Protein AF-A0A922WSK9-F1 (afdb_monomer_lite)

Foldseek 3Di:
DPPPDPVVVVVVLVVQQVVQVVCVVVVHDDDRPDDPVVVVVVVVVVVVVCVVPPVVVVVVVVVVVVVVVVVVCPDPVVPDDQPDDQDALDPVLLVLLLCVCVDPLQVVCQQLNSLRQLPHVQQAAFDAQPVRPGTQPHGGWAFNVRHHDGRHRLLQCDDPQDNDLVSQLCCQQCPDPRTPTHHCHPPRDHSRSSSSNSSNSNQSNQVVVVHGPDRDPPDPPDDDDDDDDDDDDDDDDDDD

Structure (mmCIF, N/CA/C/O backbone):
data_AF-A0A922WSK9-F1
#
_entry.id   AF-A0A922WSK9-F1
#
loop_
_atom_site.group_PDB
_atom_site.id
_atom_site.type_symbol
_atom_site.label_atom_id
_atom_site.label_alt_id
_atom_site.label_comp_id
_atom_site.label_asym_id
_atom_site.label_entity_id
_atom_site.label_seq_id
_atom_site.pdbx_PDB_ins_code
_atom_site.Cartn_x
_atom_site.Cartn_y
_atom_site.Cartn_z
_atom_site.occupancy
_atom_site.B_iso_or_equiv
_atom_site.auth_seq_id
_atom_site.auth_comp_id
_atom_site.auth_asym_id
_atom_site.auth_atom_id
_atom_site.pdbx_PDB_model_num
ATOM 1 N N . MET A 1 1 ? 25.316 -4.807 -17.343 1.00 39.25 1 MET A N 1
ATOM 2 C CA . MET A 1 1 ? 26.423 -3.934 -16.913 1.00 39.25 1 MET A CA 1
ATOM 3 C C . MET A 1 1 ? 27.703 -4.624 -17.325 1.00 39.25 1 MET A C 1
ATOM 5 O O . MET A 1 1 ? 27.935 -5.732 -16.866 1.00 39.25 1 MET A O 1
ATOM 9 N N . THR A 1 2 ? 28.435 -4.064 -18.284 1.00 39.97 2 THR A N 1
ATOM 10 C CA . THR A 1 2 ? 29.793 -4.521 -18.597 1.00 39.97 2 THR A CA 1
ATOM 11 C C . THR A 1 2 ? 30.684 -4.134 -17.424 1.00 39.97 2 THR A C 1
ATOM 13 O O . THR A 1 2 ? 30.655 -2.985 -16.991 1.00 39.97 2 THR A O 1
ATOM 16 N N . ASP A 1 3 ? 31.378 -5.116 -16.864 1.00 42.88 3 ASP A N 1
ATOM 17 C CA . ASP A 1 3 ? 32.317 -4.942 -15.762 1.00 42.88 3 ASP A CA 1
ATOM 18 C C . ASP A 1 3 ? 33.490 -4.096 -16.277 1.00 42.88 3 ASP A C 1
ATOM 20 O O . ASP A 1 3 ? 34.245 -4.543 -17.134 1.00 42.88 3 ASP A O 1
ATOM 24 N N . PHE A 1 4 ? 33.575 -2.831 -15.861 1.00 47.09 4 PHE A N 1
ATOM 25 C CA . PHE A 1 4 ? 34.702 -1.960 -16.194 1.00 47.09 4 PHE A CA 1
ATOM 26 C C . PHE A 1 4 ? 35.791 -2.194 -15.154 1.00 47.09 4 PHE A C 1
ATOM 28 O O . PHE A 1 4 ? 36.004 -1.379 -14.255 1.00 47.09 4 PHE A O 1
ATOM 35 N N . SER A 1 5 ? 36.460 -3.342 -15.236 1.00 56.47 5 SER A N 1
ATOM 36 C CA . SER A 1 5 ? 37.592 -3.594 -14.359 1.00 56.47 5 SER A CA 1
ATOM 37 C C . SER A 1 5 ? 38.780 -2.728 -14.792 1.00 56.47 5 SER A C 1
ATOM 39 O O . SER A 1 5 ? 38.957 -2.402 -15.969 1.00 56.47 5 SER A O 1
ATOM 41 N N . THR A 1 6 ? 39.660 -2.380 -13.853 1.00 59.91 6 THR A N 1
ATOM 42 C CA . THR A 1 6 ? 40.921 -1.676 -14.155 1.00 59.91 6 THR A CA 1
ATOM 43 C C . THR A 1 6 ? 41.775 -2.406 -15.196 1.00 59.91 6 THR A C 1
ATOM 45 O O . THR A 1 6 ? 42.539 -1.765 -15.915 1.00 59.91 6 THR A O 1
ATOM 48 N N . LYS A 1 7 ? 41.619 -3.731 -15.330 1.00 61.19 7 LYS A N 1
ATOM 49 C CA . LYS A 1 7 ? 42.289 -4.532 -16.364 1.00 61.19 7 LYS A CA 1
ATOM 50 C C . LYS A 1 7 ? 41.744 -4.257 -17.766 1.00 61.19 7 LYS A C 1
ATOM 52 O O . LYS A 1 7 ? 42.531 -4.210 -18.708 1.00 61.19 7 LYS A O 1
ATOM 57 N N . ASP A 1 8 ? 40.438 -4.038 -17.900 1.00 67.44 8 ASP A N 1
ATOM 58 C CA . ASP A 1 8 ? 39.800 -3.766 -19.193 1.00 67.44 8 ASP A CA 1
ATOM 59 C C . ASP A 1 8 ? 40.194 -2.381 -19.715 1.00 67.44 8 ASP A C 1
ATOM 61 O O . ASP A 1 8 ? 40.559 -2.240 -20.882 1.00 67.44 8 ASP A O 1
ATOM 65 N N . LEU A 1 9 ? 40.266 -1.388 -18.820 1.00 66.62 9 LEU A N 1
ATOM 66 C CA . LEU A 1 9 ? 40.747 -0.041 -19.147 1.00 66.62 9 LEU A CA 1
ATOM 67 C C . LEU A 1 9 ? 42.222 -0.042 -19.579 1.00 66.62 9 LEU A C 1
ATOM 69 O O . LEU A 1 9 ? 42.579 0.598 -20.568 1.00 66.62 9 LEU A O 1
ATOM 73 N N . GLN A 1 10 ? 43.084 -0.797 -18.885 1.00 70.94 10 GLN A N 1
ATOM 74 C CA . GLN A 1 10 ? 44.499 -0.942 -19.256 1.00 70.94 10 GLN A CA 1
ATOM 75 C C . GLN A 1 10 ? 44.679 -1.616 -20.622 1.00 70.94 10 GLN A C 1
ATOM 77 O O . GLN A 1 10 ? 45.507 -1.174 -21.423 1.00 70.94 10 GLN A O 1
ATOM 82 N N . ALA A 1 11 ? 43.900 -2.662 -20.908 1.00 77.50 11 ALA A N 1
ATOM 83 C CA . ALA A 1 11 ? 43.931 -3.350 -22.195 1.00 77.50 11 ALA A CA 1
ATOM 84 C C . ALA A 1 11 ? 43.442 -2.448 -23.343 1.00 77.50 11 ALA A C 1
ATOM 86 O O . ALA A 1 11 ? 44.042 -2.436 -24.422 1.00 77.50 11 ALA A O 1
ATOM 87 N N . GLU A 1 12 ? 42.389 -1.663 -23.109 1.00 75.06 12 GLU A N 1
ATOM 88 C CA . GLU A 1 12 ? 41.849 -0.712 -24.079 1.00 75.06 12 GLU A CA 1
ATOM 89 C C . GLU A 1 12 ? 42.839 0.424 -24.381 1.00 75.06 12 GLU A C 1
ATOM 91 O O . GLU A 1 12 ? 43.093 0.731 -25.548 1.00 75.06 12 GLU A O 1
ATOM 96 N N . PHE A 1 13 ? 43.495 0.980 -23.360 1.00 77.06 13 PHE A N 1
ATOM 97 C CA . PHE A 1 13 ? 44.545 1.980 -23.558 1.00 77.06 13 PHE A CA 1
ATOM 98 C C . PHE A 1 13 ? 45.756 1.423 -24.307 1.00 77.06 13 PHE A C 1
ATOM 100 O O . PHE A 1 13 ? 46.220 2.063 -25.245 1.00 77.06 13 PHE A O 1
ATOM 107 N N . ALA A 1 14 ? 46.232 0.218 -23.972 1.00 81.44 14 ALA A N 1
ATOM 108 C CA . ALA A 1 14 ? 47.349 -0.409 -24.683 1.00 81.44 14 ALA A CA 1
ATOM 109 C C . ALA A 1 14 ? 47.028 -0.636 -26.173 1.00 81.44 14 ALA A C 1
ATOM 111 O O . ALA A 1 14 ? 47.873 -0.420 -27.046 1.00 81.44 14 ALA A O 1
ATOM 112 N N . LYS A 1 15 ? 45.784 -1.023 -26.483 1.00 84.19 15 LYS A N 1
ATOM 113 C CA . LYS A 1 15 ? 45.293 -1.156 -27.861 1.00 84.19 15 LYS A CA 1
ATOM 114 C C . LYS A 1 15 ? 45.270 0.193 -28.586 1.00 84.19 15 LYS A C 1
ATOM 116 O O . LYS A 1 15 ? 45.720 0.274 -29.730 1.00 84.19 15 LYS A O 1
ATOM 121 N N . ASN A 1 16 ? 44.788 1.243 -27.924 1.00 80.38 16 ASN A N 1
ATOM 122 C CA . ASN A 1 16 ? 44.733 2.595 -28.482 1.00 80.38 16 ASN A CA 1
ATOM 123 C C . ASN A 1 16 ? 46.139 3.192 -28.672 1.00 80.38 16 ASN A C 1
ATOM 125 O O . ASN A 1 16 ? 46.403 3.841 -29.682 1.00 80.38 16 ASN A O 1
ATOM 129 N N . GLU A 1 17 ? 47.077 2.901 -27.768 1.00 83.38 17 GLU A N 1
ATOM 130 C CA . GLU A 1 17 ? 48.481 3.305 -27.878 1.00 83.38 17 GLU A CA 1
ATOM 131 C C . GLU A 1 17 ? 49.181 2.605 -29.051 1.00 83.38 17 GLU A C 1
ATOM 133 O O . GLU A 1 17 ? 49.907 3.244 -29.817 1.00 83.38 17 GLU A O 1
ATOM 138 N N . ALA A 1 18 ? 48.931 1.307 -29.244 1.00 86.19 18 ALA A N 1
ATOM 139 C CA . ALA A 1 18 ? 49.444 0.564 -30.392 1.00 86.19 18 ALA A CA 1
ATOM 140 C C . ALA A 1 18 ? 48.883 1.101 -31.722 1.00 86.19 18 ALA A C 1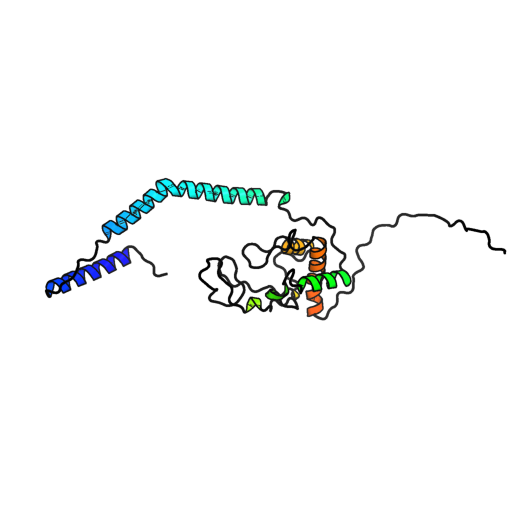
ATOM 142 O O . ALA A 1 18 ? 49.634 1.255 -32.688 1.00 86.19 18 ALA A O 1
ATOM 143 N N . ALA A 1 19 ? 47.587 1.433 -31.767 1.00 84.88 19 ALA A N 1
ATOM 144 C CA . ALA A 1 19 ? 46.944 2.027 -32.938 1.00 84.88 19 ALA A CA 1
ATOM 145 C C . ALA A 1 19 ? 47.513 3.418 -33.267 1.00 84.88 19 ALA A C 1
ATOM 147 O O . ALA A 1 19 ? 47.837 3.686 -34.425 1.00 84.88 19 ALA A O 1
ATOM 148 N N . TYR A 1 20 ? 47.721 4.262 -32.252 1.00 84.38 20 TYR A N 1
ATOM 149 C CA . TYR A 1 20 ? 48.379 5.561 -32.398 1.00 84.38 20 TYR A CA 1
ATOM 150 C C . TYR A 1 20 ? 49.798 5.419 -32.967 1.00 84.38 20 TYR A C 1
ATOM 152 O O . TYR A 1 20 ? 50.125 6.041 -33.977 1.00 84.38 20 TYR A O 1
ATOM 160 N N . LYS A 1 21 ? 50.630 4.541 -32.386 1.00 87.25 21 LYS A N 1
ATOM 161 C CA . LYS A 1 21 ? 52.001 4.296 -32.871 1.00 87.25 21 LYS A CA 1
ATOM 162 C C . LYS A 1 21 ? 52.019 3.795 -34.318 1.00 87.25 21 LYS A C 1
ATOM 164 O O . LYS A 1 21 ? 52.869 4.222 -35.098 1.00 87.25 21 LYS A O 1
ATOM 169 N N . ALA A 1 22 ? 51.078 2.928 -34.694 1.00 88.44 22 ALA A N 1
ATOM 170 C CA . ALA A 1 22 ? 50.961 2.417 -36.057 1.00 88.44 22 ALA A CA 1
ATOM 171 C C . ALA A 1 22 ? 50.533 3.497 -37.070 1.00 88.44 22 ALA A C 1
ATOM 173 O O . ALA A 1 22 ? 51.051 3.509 -38.186 1.00 88.44 22 ALA A O 1
ATOM 174 N N . ALA A 1 23 ? 49.626 4.403 -36.693 1.00 84.44 23 ALA A N 1
ATOM 175 C CA . ALA A 1 23 ? 49.197 5.524 -37.532 1.00 84.44 23 ALA A CA 1
ATOM 176 C C . ALA A 1 23 ? 50.329 6.550 -37.731 1.00 84.44 23 ALA A C 1
ATOM 178 O O . ALA A 1 23 ? 50.643 6.927 -38.861 1.00 84.44 23 ALA A O 1
ATOM 179 N N . VAL A 1 24 ? 51.036 6.909 -36.653 1.00 83.25 24 VAL A N 1
ATOM 180 C CA . VAL A 1 24 ? 52.210 7.798 -36.715 1.00 83.25 24 VAL A CA 1
ATOM 181 C C . VAL A 1 24 ? 53.319 7.201 -37.588 1.00 83.25 24 VAL A C 1
ATOM 183 O O . VAL A 1 24 ? 53.906 7.910 -38.403 1.00 83.25 24 VAL A O 1
ATOM 186 N N . ALA A 1 25 ? 53.575 5.891 -37.491 1.00 87.81 25 ALA A N 1
ATOM 187 C CA . ALA A 1 25 ? 54.569 5.207 -38.325 1.00 87.81 25 ALA A CA 1
ATOM 188 C C . ALA A 1 25 ? 54.226 5.217 -39.828 1.00 87.81 25 ALA A C 1
ATOM 190 O O . ALA A 1 25 ? 55.123 5.107 -40.662 1.00 87.81 25 ALA A O 1
ATOM 191 N N . LYS A 1 26 ? 52.945 5.377 -40.183 1.00 91.31 26 LYS A N 1
ATOM 192 C CA . LYS A 1 26 ? 52.472 5.537 -41.568 1.00 91.31 26 LYS A CA 1
ATOM 193 C C . LYS A 1 26 ? 52.463 6.994 -42.046 1.00 91.31 26 LYS A C 1
ATOM 195 O O . LYS A 1 26 ? 52.089 7.250 -43.187 1.00 91.31 26 LYS A O 1
ATOM 200 N N . GLY A 1 27 ? 52.876 7.946 -41.204 1.00 85.19 27 GLY A N 1
ATOM 201 C CA . GLY A 1 27 ? 52.835 9.380 -41.507 1.00 85.19 27 GLY A CA 1
ATOM 202 C C . GLY A 1 27 ? 51.431 9.986 -41.435 1.00 85.19 27 GLY A C 1
ATOM 203 O O . GLY A 1 27 ? 51.216 11.100 -41.913 1.00 85.19 27 GLY A O 1
ATOM 204 N N . GLU A 1 28 ? 50.471 9.266 -40.854 1.00 90.19 28 GLU A N 1
ATOM 205 C CA . GLU A 1 28 ? 49.111 9.753 -40.647 1.00 90.19 28 GLU A CA 1
ATOM 206 C C . GLU A 1 28 ? 49.081 10.705 -39.442 1.00 90.19 28 GLU A C 1
ATOM 208 O O . GLU A 1 28 ? 49.795 10.516 -38.453 1.00 90.19 28 GLU A O 1
ATOM 213 N N . LYS A 1 29 ? 48.236 11.742 -39.500 1.00 76.50 29 LYS A N 1
ATOM 214 C CA . LYS A 1 29 ? 47.963 12.565 -38.316 1.00 76.50 29 LYS A CA 1
ATOM 215 C C . LYS A 1 29 ? 47.103 11.752 -37.351 1.00 76.50 29 LYS A C 1
ATOM 217 O O . LYS A 1 29 ? 45.948 11.473 -37.654 1.00 76.50 29 LYS A O 1
ATOM 222 N N . ALA A 1 30 ? 47.660 11.423 -36.194 1.00 78.88 30 ALA A N 1
ATOM 223 C CA . ALA A 1 30 ? 46.949 10.810 -35.082 1.00 78.88 30 ALA A CA 1
ATOM 224 C C . ALA A 1 30 ? 47.277 11.564 -33.789 1.00 78.88 30 ALA A C 1
ATOM 226 O O . ALA A 1 30 ? 48.351 12.155 -33.669 1.00 78.88 30 ALA A O 1
ATOM 227 N N . GLU A 1 31 ? 46.352 11.549 -32.835 1.00 75.62 31 GLU A N 1
ATOM 228 C CA . GLU A 1 31 ? 46.513 12.169 -31.518 1.00 75.62 31 GLU A CA 1
ATOM 229 C C . GLU A 1 31 ? 46.819 11.076 -30.479 1.00 75.62 31 GLU A C 1
ATOM 231 O O . GLU A 1 31 ? 46.218 9.997 -30.554 1.00 75.62 31 GLU A O 1
ATOM 236 N N . PRO A 1 32 ? 47.781 11.283 -29.557 1.00 72.81 32 PRO A N 1
ATOM 237 C CA . PRO A 1 32 ? 48.125 10.269 -28.568 1.00 72.81 32 PRO A CA 1
ATOM 238 C C . PRO A 1 32 ? 46.936 9.995 -27.638 1.00 72.81 32 PRO A C 1
ATOM 240 O O . PRO A 1 32 ? 46.243 10.936 -27.245 1.00 72.81 32 PRO A O 1
ATOM 243 N N . PRO A 1 33 ? 46.695 8.731 -27.244 1.00 69.00 33 PRO A N 1
ATOM 244 C CA . PRO A 1 33 ? 45.636 8.429 -26.292 1.00 69.00 33 PRO A CA 1
ATOM 245 C C . PRO A 1 33 ? 45.926 9.111 -24.949 1.00 69.00 33 PRO A C 1
ATOM 247 O O . PRO A 1 33 ? 47.058 9.077 -24.460 1.00 69.00 33 PRO A O 1
ATOM 250 N N . ALA A 1 34 ? 44.901 9.723 -24.349 1.00 66.56 34 ALA A N 1
ATOM 251 C CA . ALA A 1 34 ? 45.019 10.362 -23.042 1.00 66.56 34 ALA A CA 1
ATOM 252 C C . ALA A 1 34 ? 45.451 9.322 -21.992 1.00 66.56 34 ALA A C 1
ATOM 254 O O . ALA A 1 34 ? 44.842 8.250 -21.932 1.00 66.56 34 ALA A O 1
ATOM 255 N N . PRO A 1 35 ? 46.495 9.593 -21.188 1.00 61.00 35 PRO A N 1
ATOM 256 C CA . PRO A 1 35 ? 46.998 8.624 -20.225 1.00 61.00 35 PRO A CA 1
ATOM 257 C C . PRO A 1 35 ? 45.891 8.241 -19.236 1.00 61.00 35 PRO A C 1
ATOM 259 O O . PRO A 1 35 ? 45.152 9.099 -18.764 1.00 61.00 35 PRO A O 1
ATOM 262 N N . ILE A 1 36 ? 45.776 6.950 -18.909 1.00 59.88 36 ILE A N 1
ATOM 263 C CA . ILE A 1 36 ? 44.804 6.469 -17.909 1.00 59.88 36 ILE A CA 1
ATOM 264 C C . ILE A 1 36 ? 45.120 7.042 -16.521 1.00 59.88 36 ILE A C 1
ATOM 266 O O . ILE A 1 36 ? 44.217 7.258 -15.716 1.00 59.88 36 ILE A O 1
ATOM 270 N N . THR A 1 37 ? 46.404 7.282 -16.239 1.00 61.12 37 THR A N 1
ATOM 271 C CA . THR A 1 37 ? 46.892 7.589 -14.894 1.00 61.12 37 THR A CA 1
ATOM 272 C C . THR A 1 37 ? 46.288 8.862 -14.306 1.00 61.12 37 THR A C 1
ATOM 274 O O . THR A 1 37 ? 45.730 8.748 -13.228 1.00 61.12 37 THR A O 1
ATOM 277 N N . PRO A 1 38 ? 46.209 10.030 -14.977 1.00 62.34 38 PRO A N 1
ATOM 278 C CA . PRO A 1 38 ? 45.653 11.215 -14.332 1.00 62.34 38 PRO A CA 1
ATOM 279 C C . PRO A 1 38 ? 44.158 11.074 -14.033 1.00 62.34 38 PRO A C 1
ATOM 281 O O . PRO A 1 38 ? 43.704 11.576 -13.014 1.00 62.34 38 PRO A O 1
ATOM 284 N N . ALA A 1 39 ? 43.388 10.380 -14.879 1.00 64.38 39 ALA A N 1
ATOM 285 C CA . ALA A 1 39 ? 41.957 10.168 -14.651 1.00 64.38 39 ALA A CA 1
ATOM 286 C C . ALA A 1 39 ? 41.690 9.164 -13.516 1.00 64.38 39 ALA A C 1
ATOM 288 O O . ALA A 1 39 ? 40.819 9.399 -12.683 1.00 64.38 39 ALA A O 1
ATOM 289 N N . VAL A 1 40 ? 42.455 8.070 -13.454 1.0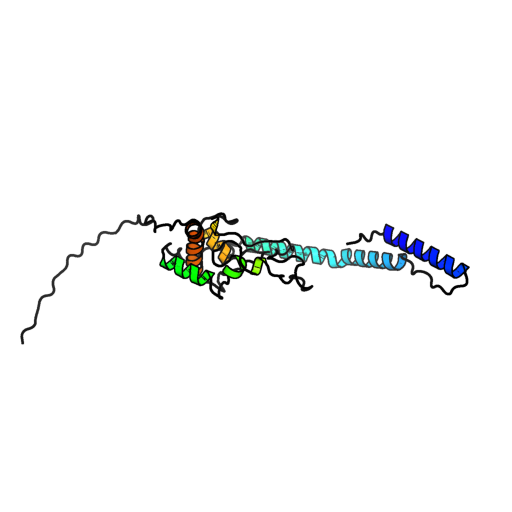0 70.56 40 VAL A N 1
ATOM 290 C CA . VAL A 1 40 ? 42.348 7.077 -12.373 1.00 70.56 40 VAL A CA 1
ATOM 291 C C . VAL A 1 40 ? 42.899 7.622 -11.058 1.00 70.56 40 VAL A C 1
ATOM 293 O O . VAL A 1 40 ? 42.274 7.407 -10.027 1.00 70.56 40 VAL A O 1
ATOM 296 N N . ASP A 1 41 ? 44.000 8.372 -11.083 1.00 72.56 41 ASP A N 1
AT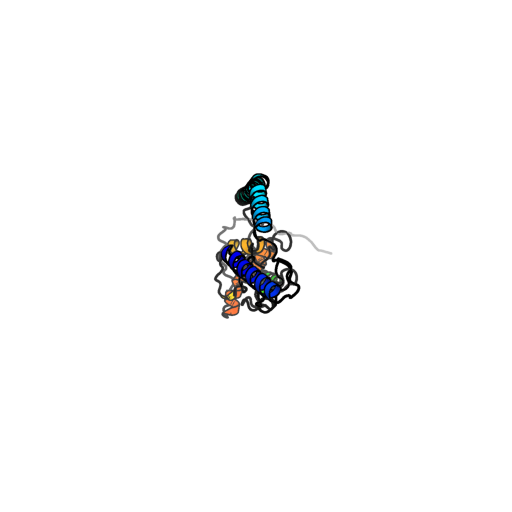OM 297 C CA . ASP A 1 41 ? 44.577 9.012 -9.897 1.00 72.56 41 ASP A CA 1
ATOM 298 C C . ASP A 1 41 ? 43.629 10.087 -9.345 1.00 72.56 41 ASP A C 1
ATOM 300 O O . ASP A 1 41 ? 43.459 10.195 -8.132 1.00 72.56 41 ASP A O 1
ATOM 304 N N . THR A 1 42 ? 42.956 10.842 -10.226 1.00 75.88 42 THR A N 1
ATOM 305 C CA . THR A 1 42 ? 41.910 11.800 -9.825 1.00 75.88 42 THR A CA 1
ATOM 306 C C . THR A 1 42 ? 40.731 11.071 -9.187 1.00 75.88 42 THR A C 1
ATOM 308 O O . THR A 1 42 ? 40.360 11.404 -8.074 1.00 75.88 42 THR A O 1
ATOM 311 N N . LEU A 1 43 ? 40.214 10.004 -9.807 1.00 79.00 43 LEU A N 1
ATOM 312 C CA . LEU A 1 43 ? 39.136 9.191 -9.225 1.00 79.00 43 LEU A CA 1
ATOM 313 C C . LEU A 1 43 ? 39.518 8.566 -7.878 1.00 79.00 43 LEU A C 1
ATOM 315 O O . LEU A 1 43 ? 38.699 8.524 -6.967 1.00 79.00 43 LEU A O 1
ATOM 319 N N . GLN A 1 44 ? 40.746 8.061 -7.740 1.00 77.50 44 GLN A N 1
ATOM 320 C CA . GLN A 1 44 ? 41.238 7.502 -6.480 1.00 77.50 44 GLN A CA 1
ATOM 321 C C . GLN A 1 44 ? 41.353 8.570 -5.397 1.00 77.50 44 GLN A C 1
ATOM 323 O O . GLN A 1 44 ? 41.012 8.301 -4.247 1.00 77.50 44 GLN A O 1
ATOM 328 N N . LYS A 1 45 ? 41.808 9.772 -5.763 1.00 80.38 45 LYS A N 1
ATOM 329 C CA . LYS A 1 45 ? 41.870 10.915 -4.858 1.00 80.38 45 LYS A CA 1
ATOM 330 C C . LYS A 1 45 ? 40.472 11.369 -4.438 1.00 80.38 45 LYS A C 1
ATOM 332 O O . LYS A 1 45 ? 40.245 11.508 -3.245 1.00 80.38 45 LYS A O 1
ATOM 337 N N . ASP A 1 46 ? 39.549 11.523 -5.383 1.00 82.56 46 ASP A N 1
ATOM 338 C CA . ASP A 1 46 ? 38.164 11.923 -5.117 1.00 82.56 46 ASP A CA 1
ATOM 339 C C . ASP A 1 46 ? 37.462 10.897 -4.217 1.00 82.56 46 ASP A C 1
ATOM 341 O O . ASP A 1 46 ? 36.750 11.252 -3.281 1.00 82.56 46 ASP A O 1
ATOM 345 N N . PHE A 1 47 ? 37.699 9.603 -4.458 1.00 83.75 47 PHE A N 1
ATOM 346 C CA . PHE A 1 47 ? 37.178 8.535 -3.611 1.00 83.75 47 PHE A CA 1
ATOM 347 C C . PHE A 1 47 ? 37.789 8.598 -2.207 1.00 83.75 47 PHE A C 1
ATOM 349 O O . PHE A 1 47 ? 37.055 8.529 -1.229 1.00 83.75 47 PHE A O 1
ATOM 356 N N . ALA A 1 48 ? 39.109 8.765 -2.079 1.00 82.50 48 ALA A N 1
ATOM 357 C CA . ALA A 1 48 ? 39.760 8.901 -0.776 1.00 82.50 48 ALA A CA 1
ATOM 358 C C . ALA A 1 48 ? 39.236 10.119 0.005 1.00 82.50 48 ALA A C 1
ATOM 360 O O . ALA A 1 48 ? 38.902 9.981 1.178 1.00 82.50 48 ALA A O 1
ATOM 361 N N . GLU A 1 49 ? 39.083 11.266 -0.660 1.00 85.88 49 GLU A N 1
ATOM 362 C CA . GLU A 1 49 ? 38.524 12.488 -0.075 1.00 85.88 49 GLU A CA 1
ATOM 363 C C . GLU A 1 49 ? 37.082 12.263 0.400 1.00 85.88 49 GLU A C 1
ATOM 365 O O . GLU A 1 49 ? 36.771 12.562 1.549 1.00 85.88 49 GLU A O 1
ATOM 370 N N . PHE A 1 50 ? 36.241 11.604 -0.408 1.00 86.81 50 PHE A N 1
ATOM 371 C CA . PHE A 1 50 ? 34.889 11.208 -0.002 1.00 86.81 50 PHE A CA 1
ATOM 372 C C . PHE A 1 50 ? 34.878 10.335 1.263 1.00 86.81 50 PHE A C 1
ATOM 374 O O . PHE A 1 50 ? 34.047 10.545 2.146 1.00 86.81 50 PHE A O 1
ATOM 381 N N . PHE A 1 51 ? 35.784 9.356 1.382 1.00 85.06 51 PHE A N 1
ATOM 382 C CA . PHE A 1 51 ? 35.857 8.514 2.583 1.00 85.06 51 PHE A CA 1
ATOM 383 C C . PHE A 1 51 ? 36.355 9.267 3.819 1.00 85.06 51 PHE A C 1
ATOM 385 O O . PHE A 1 51 ? 35.943 8.933 4.931 1.00 85.06 51 PHE A O 1
ATOM 392 N N . GLU A 1 52 ? 37.222 10.261 3.636 1.00 81.62 52 GLU A N 1
ATOM 393 C CA . GLU A 1 52 ? 37.758 11.079 4.722 1.00 81.62 52 GLU A CA 1
ATOM 394 C C . GLU A 1 52 ? 36.768 12.147 5.207 1.00 81.62 52 GLU A C 1
ATOM 396 O O . GLU A 1 52 ? 36.702 12.391 6.413 1.00 81.62 52 GLU A O 1
ATOM 401 N N . SER A 1 53 ? 35.993 12.769 4.309 1.00 82.12 53 SER A N 1
ATOM 402 C CA . SER A 1 53 ? 35.105 13.889 4.653 1.00 82.12 53 SER A CA 1
ATOM 403 C C . SER A 1 53 ? 33.631 13.507 4.791 1.00 82.12 53 SER A C 1
ATOM 405 O O . SER A 1 53 ? 32.994 13.872 5.778 1.00 82.12 53 SER A O 1
ATOM 407 N N . ASP A 1 54 ? 33.081 12.776 3.821 1.00 86.50 54 ASP A N 1
ATOM 408 C CA . ASP A 1 54 ? 31.629 12.690 3.618 1.00 86.50 54 ASP A CA 1
ATOM 409 C C . ASP A 1 54 ? 31.057 11.349 4.080 1.00 86.50 54 ASP A C 1
ATOM 411 O O . ASP A 1 54 ? 29.939 11.277 4.595 1.00 86.50 54 ASP A O 1
ATOM 415 N N . TYR A 1 55 ? 31.822 10.268 3.921 1.00 87.69 55 TYR A N 1
ATOM 416 C CA . TYR A 1 55 ? 31.358 8.909 4.187 1.00 87.69 55 TYR A CA 1
ATOM 417 C C . TYR A 1 55 ? 30.915 8.716 5.637 1.00 87.69 55 TYR A C 1
ATOM 419 O O . TYR A 1 55 ? 29.875 8.105 5.876 1.00 87.69 55 TYR A O 1
ATOM 427 N N . LEU A 1 56 ? 31.671 9.249 6.602 1.00 87.25 56 LEU A N 1
ATOM 428 C CA . LEU A 1 56 ? 31.310 9.143 8.016 1.00 87.25 56 LEU A CA 1
ATOM 429 C C . LEU A 1 56 ? 29.979 9.843 8.304 1.00 87.25 56 LEU A C 1
ATOM 431 O O . LEU A 1 56 ? 29.109 9.225 8.910 1.00 87.25 56 LEU A O 1
ATOM 435 N N . GLY A 1 57 ? 29.779 11.059 7.787 1.00 89.69 57 GLY A N 1
ATOM 436 C CA . GLY A 1 57 ? 28.510 11.779 7.928 1.00 89.69 57 GLY A CA 1
ATOM 437 C C . GLY A 1 57 ? 27.338 11.028 7.291 1.00 89.69 57 GLY A C 1
ATOM 438 O O . GLY A 1 57 ? 26.290 10.883 7.907 1.00 89.69 57 GLY A O 1
ATOM 439 N N . ILE A 1 58 ? 27.529 10.445 6.101 1.00 90.69 58 ILE A N 1
ATOM 440 C CA . ILE A 1 58 ? 26.500 9.621 5.442 1.00 90.69 58 ILE A CA 1
ATOM 441 C C . ILE A 1 58 ? 26.159 8.381 6.274 1.00 90.69 58 ILE A C 1
ATOM 443 O O . ILE A 1 58 ? 24.987 8.005 6.375 1.00 90.69 58 ILE A O 1
ATOM 447 N N . VAL A 1 59 ? 27.165 7.715 6.846 1.00 91.50 59 VAL A N 1
ATOM 448 C CA . VAL A 1 59 ? 26.957 6.545 7.706 1.00 91.50 59 VAL A CA 1
ATOM 449 C C . VAL A 1 59 ? 26.207 6.944 8.970 1.00 91.50 59 VAL A C 1
ATOM 451 O O . VAL A 1 59 ? 25.268 6.240 9.340 1.00 91.50 59 VAL A O 1
ATOM 454 N N . GLU A 1 60 ? 26.579 8.053 9.606 1.00 93.12 60 GLU A N 1
ATOM 455 C CA . GLU A 1 60 ? 25.903 8.587 10.791 1.00 93.12 60 GLU A CA 1
ATOM 456 C C . GLU A 1 60 ? 24.444 8.934 10.480 1.00 93.12 60 GLU A C 1
ATOM 458 O O . GLU A 1 60 ? 23.549 8.353 11.090 1.00 93.12 60 GLU A O 1
ATOM 463 N N . ASP A 1 61 ? 24.186 9.738 9.448 1.00 93.62 61 ASP A N 1
ATOM 464 C CA . ASP A 1 61 ? 22.835 10.127 9.028 1.00 93.62 61 ASP A CA 1
ATOM 465 C C . ASP A 1 61 ? 21.965 8.912 8.678 1.00 93.62 61 ASP A C 1
ATOM 467 O O . ASP A 1 61 ? 20.800 8.812 9.076 1.00 93.62 61 ASP A O 1
ATOM 471 N N . THR A 1 62 ? 22.527 7.948 7.941 1.00 93.44 62 THR A N 1
ATOM 472 C CA . THR A 1 62 ? 21.816 6.714 7.575 1.00 93.44 62 THR A CA 1
ATOM 473 C C . THR A 1 62 ? 21.516 5.873 8.812 1.00 93.44 62 THR A C 1
ATOM 475 O O . THR A 1 62 ? 20.415 5.331 8.945 1.00 93.44 62 THR A O 1
ATOM 478 N N . THR A 1 63 ? 22.479 5.765 9.729 1.00 95.31 63 THR A N 1
ATOM 479 C CA . THR A 1 63 ? 22.326 5.015 10.979 1.00 95.31 63 THR A CA 1
ATOM 480 C C . THR A 1 63 ? 21.265 5.657 11.862 1.00 95.31 63 THR A C 1
ATOM 482 O O . THR A 1 63 ? 20.377 4.954 12.346 1.00 95.31 63 THR A O 1
ATOM 485 N N . ASP A 1 64 ? 21.289 6.978 12.012 1.00 95.69 64 ASP A N 1
ATOM 486 C CA . ASP A 1 64 ? 20.321 7.728 12.806 1.00 95.69 64 ASP A CA 1
ATOM 487 C C . ASP A 1 64 ? 18.920 7.662 12.205 1.00 95.69 64 ASP A C 1
ATOM 489 O O . ASP A 1 64 ? 17.943 7.456 12.933 1.00 95.69 64 ASP A O 1
ATOM 493 N N . PHE A 1 65 ? 18.797 7.745 10.878 1.00 94.69 65 PHE A N 1
ATOM 494 C CA . PHE A 1 65 ? 17.525 7.541 10.192 1.00 94.69 65 PHE A CA 1
ATOM 495 C C . PHE A 1 65 ? 16.951 6.143 10.465 1.00 94.69 65 PHE A C 1
ATOM 497 O O . PHE A 1 65 ? 15.774 6.017 10.822 1.00 94.69 65 PHE A O 1
ATOM 504 N N . LEU A 1 66 ? 17.767 5.091 10.319 1.00 94.75 66 LEU A N 1
ATOM 505 C CA . LEU A 1 66 ? 17.343 3.706 10.544 1.00 94.75 66 LEU A CA 1
ATOM 506 C C . LEU A 1 66 ? 16.971 3.458 12.005 1.00 94.75 66 LEU A C 1
ATOM 508 O O . LEU A 1 66 ? 15.900 2.913 12.277 1.00 94.75 66 LEU A O 1
ATOM 512 N N . LYS A 1 67 ? 17.812 3.911 12.938 1.00 96.00 67 LYS A N 1
ATOM 513 C CA . LYS A 1 67 ? 17.561 3.829 14.378 1.00 96.00 67 LYS A CA 1
ATOM 514 C C . LYS A 1 67 ? 16.249 4.521 14.738 1.00 96.00 67 LYS A C 1
ATOM 516 O O . LYS A 1 67 ? 15.369 3.893 15.317 1.00 96.00 67 LYS A O 1
ATOM 521 N N . SER A 1 68 ? 16.066 5.765 14.299 1.00 95.00 68 SER A N 1
ATOM 522 C CA . SER A 1 68 ? 14.842 6.534 14.550 1.00 95.00 68 SER A CA 1
ATOM 523 C C . SER A 1 68 ? 13.604 5.888 13.918 1.00 95.00 68 SER A C 1
ATOM 525 O O . SER A 1 68 ? 12.486 6.038 14.414 1.00 95.00 68 SER A O 1
ATOM 527 N N . ALA A 1 69 ? 13.750 5.198 12.783 1.00 92.94 69 ALA A N 1
ATOM 528 C CA . ALA A 1 69 ? 12.658 4.447 12.172 1.00 92.94 69 ALA A CA 1
ATOM 529 C C . ALA A 1 69 ? 12.283 3.200 12.988 1.00 92.94 69 ALA A C 1
ATOM 531 O O . ALA A 1 69 ? 11.092 2.916 13.119 1.00 92.94 69 ALA A O 1
ATOM 532 N N . TRP A 1 70 ? 13.262 2.484 13.546 1.00 93.06 70 TRP A N 1
ATOM 533 C CA . TRP A 1 70 ? 13.024 1.335 14.424 1.00 93.06 70 TRP A CA 1
ATOM 534 C C . TRP A 1 70 ? 12.424 1.739 15.766 1.00 93.06 70 TRP A C 1
ATOM 536 O O . TRP A 1 70 ? 11.413 1.165 16.154 1.00 93.06 70 TRP A O 1
ATOM 546 N N . GLU A 1 71 ? 12.957 2.774 16.416 1.00 95.19 71 GLU A N 1
ATOM 547 C CA . GLU A 1 71 ? 12.409 3.293 17.676 1.00 95.19 71 GLU A CA 1
ATOM 548 C C . GLU A 1 71 ? 10.941 3.707 17.502 1.00 95.19 71 GLU A C 1
ATOM 550 O O . GLU A 1 71 ? 10.070 3.247 18.238 1.00 95.19 71 GLU A O 1
ATOM 555 N N . ARG A 1 72 ? 10.616 4.464 16.441 1.00 92.75 72 ARG A N 1
ATOM 556 C CA . ARG A 1 72 ? 9.218 4.804 16.124 1.00 92.75 72 ARG A CA 1
ATOM 557 C C . ARG A 1 72 ? 8.352 3.580 15.850 1.00 92.75 72 ARG A C 1
ATOM 559 O O . ARG A 1 72 ? 7.160 3.628 16.130 1.00 92.75 72 ARG A O 1
ATOM 566 N N . ALA A 1 73 ? 8.895 2.513 15.270 1.00 88.94 73 ALA A N 1
ATOM 567 C CA . ALA A 1 73 ? 8.128 1.299 15.002 1.00 88.94 73 ALA A CA 1
ATOM 568 C C . ALA A 1 73 ? 7.781 0.522 16.285 1.00 88.94 73 ALA A C 1
ATOM 570 O O . ALA A 1 73 ? 6.762 -0.170 16.296 1.00 88.94 73 ALA A O 1
ATOM 571 N N . GLU A 1 74 ? 8.5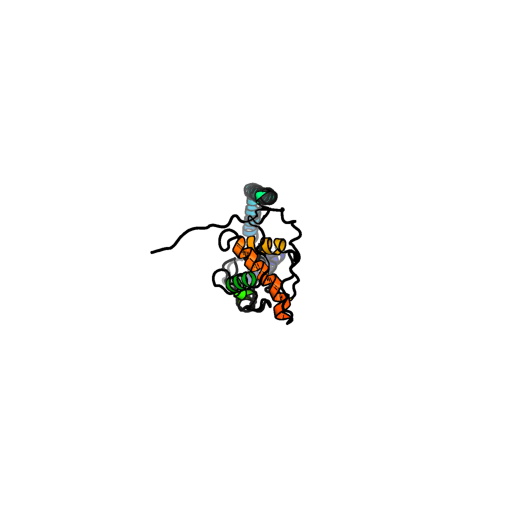86 0.650 17.344 1.00 92.12 74 GLU A N 1
ATOM 572 C CA . GLU A 1 74 ? 8.344 0.021 18.651 1.00 92.12 74 GLU A CA 1
ATOM 573 C C . GLU A 1 74 ? 7.389 0.815 19.554 1.00 92.12 74 GLU A C 1
ATOM 575 O O . GLU A 1 74 ? 6.834 0.255 20.502 1.00 92.12 74 GLU A O 1
ATOM 580 N N . GLU A 1 75 ? 7.142 2.090 19.248 1.00 94.00 75 GLU A N 1
ATOM 581 C CA . GLU A 1 75 ? 6.196 2.914 20.000 1.00 94.00 75 GLU A CA 1
ATOM 582 C C . GLU A 1 75 ? 4.794 2.272 20.056 1.00 94.00 75 GLU A C 1
ATOM 584 O O . GLU A 1 75 ? 4.257 1.857 19.022 1.00 94.00 75 GLU A O 1
ATOM 589 N N . PRO A 1 76 ? 4.116 2.253 21.222 1.00 90.25 76 PRO A N 1
ATOM 590 C CA . PRO A 1 76 ? 2.763 1.703 21.338 1.00 90.25 76 PRO A CA 1
ATOM 591 C C . PRO A 1 76 ? 1.751 2.344 20.379 1.00 90.25 76 PRO A C 1
ATOM 593 O O . PRO A 1 76 ? 0.798 1.694 19.953 1.00 90.25 76 PRO A O 1
ATOM 596 N N . SER A 1 77 ? 1.971 3.608 20.009 1.00 88.56 77 SER A N 1
ATOM 597 C CA . SER A 1 77 ? 1.152 4.347 19.042 1.00 88.56 77 SER A CA 1
ATOM 598 C C . SER A 1 77 ? 1.283 3.830 17.602 1.00 88.56 77 SER A C 1
ATOM 600 O O . SER A 1 77 ? 0.371 4.028 16.800 1.00 88.56 77 SER A O 1
ATOM 602 N N . SER A 1 78 ? 2.367 3.119 17.277 1.00 88.56 78 SER A N 1
ATOM 603 C CA . SER A 1 78 ? 2.570 2.466 15.978 1.00 88.56 78 SER A CA 1
ATOM 604 C C . SER A 1 78 ? 1.786 1.160 15.841 1.00 88.56 78 SER A C 1
ATOM 606 O O . SER A 1 78 ? 1.610 0.645 14.730 1.00 88.56 78 SER A O 1
ATOM 608 N N . ILE A 1 79 ? 1.254 0.624 16.945 1.00 88.00 79 ILE A N 1
ATOM 609 C CA . ILE A 1 79 ? 0.382 -0.546 16.913 1.00 88.00 79 ILE A CA 1
ATOM 610 C C . ILE A 1 79 ? -0.998 -0.124 16.419 1.00 88.00 79 ILE A C 1
ATOM 612 O O . ILE A 1 79 ? -1.793 0.487 17.133 1.00 88.00 79 ILE A O 1
ATOM 616 N N . ILE A 1 80 ? -1.329 -0.546 15.201 1.00 90.44 80 ILE A N 1
ATOM 617 C CA . ILE A 1 80 ? -2.662 -0.335 14.641 1.00 90.44 80 ILE A CA 1
ATOM 618 C C . ILE A 1 80 ? -3.676 -1.156 15.437 1.00 90.44 80 ILE A C 1
ATOM 620 O O . ILE A 1 80 ? -3.758 -2.391 15.326 1.00 90.44 80 ILE A O 1
ATOM 624 N N . THR A 1 81 ? -4.459 -0.426 16.221 1.00 89.31 81 THR A N 1
ATOM 625 C CA . THR A 1 81 ? -5.560 -0.937 17.025 1.00 89.31 81 THR A CA 1
ATOM 626 C C . THR A 1 81 ? -6.841 -0.260 16.546 1.00 89.31 81 THR A C 1
ATOM 628 O O . THR A 1 81 ? -6.901 0.968 16.564 1.00 89.31 81 THR A O 1
ATOM 631 N N . PRO A 1 82 ? -7.845 -1.025 16.083 1.00 89.38 82 PRO A N 1
ATOM 632 C CA . PRO A 1 82 ? -9.145 -0.469 15.722 1.00 89.38 82 PRO A CA 1
ATOM 633 C C . PRO A 1 82 ? -9.724 0.334 16.889 1.00 89.38 82 PRO A C 1
ATOM 635 O O . PRO A 1 82 ? -9.786 -0.174 18.009 1.00 89.38 82 PRO A O 1
ATOM 638 N N . THR A 1 83 ? -10.151 1.568 16.634 1.00 89.19 83 THR A N 1
ATOM 639 C CA . THR A 1 83 ? -10.755 2.436 17.661 1.00 89.19 83 THR A CA 1
ATOM 640 C C . THR A 1 83 ? -12.214 2.078 17.928 1.00 89.19 83 THR A C 1
ATOM 642 O O . THR A 1 83 ? -12.745 2.374 18.998 1.00 89.19 83 THR A O 1
ATOM 645 N N . VAL A 1 84 ? -12.854 1.395 16.974 1.00 93.06 84 VAL A N 1
ATOM 646 C CA . VAL A 1 84 ? -14.231 0.907 17.073 1.00 93.06 84 VAL A CA 1
ATOM 647 C C . VAL A 1 84 ? -14.279 -0.617 17.060 1.00 93.06 84 VAL A C 1
ATOM 649 O O . VAL A 1 84 ? -13.473 -1.292 16.409 1.00 93.06 84 VAL A O 1
ATOM 652 N N . VAL A 1 85 ? -15.273 -1.161 17.763 1.00 93.75 85 VAL A N 1
ATOM 653 C CA . VAL A 1 85 ? -15.576 -2.595 17.753 1.00 93.75 85 VAL A CA 1
ATOM 654 C C . VAL A 1 85 ? -15.896 -3.040 16.326 1.00 93.75 85 VAL A C 1
ATOM 656 O O . VAL A 1 85 ? -16.511 -2.301 15.557 1.00 93.75 85 VAL A O 1
ATOM 659 N N . ARG A 1 86 ? -15.480 -4.261 15.975 1.00 94.50 86 ARG A N 1
ATOM 660 C CA . ARG A 1 86 ? -15.780 -4.857 14.672 1.00 94.50 86 ARG A CA 1
ATOM 661 C C . ARG A 1 86 ? -17.283 -4.868 14.414 1.00 94.50 86 ARG A C 1
ATOM 663 O O . ARG A 1 86 ? -18.037 -5.437 15.202 1.00 94.50 86 ARG A O 1
ATOM 670 N N . THR A 1 87 ? -17.683 -4.320 13.269 1.00 94.12 87 THR A N 1
ATOM 671 C CA . THR A 1 87 ? -19.050 -4.435 12.761 1.00 94.12 87 THR A CA 1
ATOM 672 C C . THR A 1 87 ? -19.438 -5.914 12.652 1.00 94.12 87 THR A C 1
ATOM 674 O O . THR A 1 87 ? -18.664 -6.683 12.064 1.00 94.12 87 THR A O 1
ATOM 677 N N . PRO A 1 88 ? -20.600 -6.331 13.190 1.00 95.75 88 PRO A N 1
ATOM 678 C CA . PRO A 1 88 ? -21.096 -7.691 13.026 1.00 95.75 88 PRO A CA 1
ATOM 679 C C . PRO A 1 88 ? -21.079 -8.125 11.560 1.00 95.75 88 PRO A C 1
ATOM 681 O O . PRO A 1 88 ? -21.371 -7.341 10.657 1.00 95.75 88 PRO A O 1
ATOM 684 N N . ASP A 1 89 ? -20.695 -9.377 11.326 1.00 95.62 89 ASP A N 1
ATOM 685 C CA . ASP A 1 89 ? -20.655 -9.934 9.979 1.00 95.62 89 ASP A CA 1
ATOM 686 C C . ASP A 1 89 ? -22.068 -10.327 9.525 1.00 95.62 89 ASP A C 1
ATOM 688 O O . ASP A 1 89 ? -22.519 -11.453 9.734 1.00 95.62 89 ASP A O 1
ATOM 692 N N . ASP A 1 90 ? -22.773 -9.368 8.926 1.00 95.38 90 ASP A N 1
ATOM 693 C CA . ASP A 1 90 ? -24.102 -9.538 8.345 1.00 95.38 90 ASP A CA 1
ATOM 694 C C . ASP A 1 90 ? -24.142 -9.143 6.855 1.00 95.38 90 ASP A C 1
ATOM 696 O O . ASP A 1 90 ? -23.193 -8.591 6.290 1.00 95.38 90 ASP A O 1
ATOM 700 N N . ALA A 1 91 ? -25.259 -9.446 6.187 1.00 95.62 91 ALA A N 1
ATOM 701 C CA . ALA A 1 91 ? -25.425 -9.166 4.761 1.00 95.62 91 ALA A CA 1
ATOM 702 C C . ALA A 1 91 ? -25.317 -7.667 4.426 1.00 95.62 91 ALA A C 1
ATOM 704 O O . ALA A 1 91 ? -24.799 -7.317 3.367 1.00 95.62 91 ALA A O 1
ATOM 705 N N . ALA A 1 92 ? -25.760 -6.781 5.323 1.00 96.94 92 ALA A N 1
ATOM 706 C CA . ALA A 1 92 ? -25.696 -5.342 5.101 1.00 96.94 92 ALA A CA 1
ATOM 707 C C . ALA A 1 92 ? -24.251 -4.828 5.197 1.00 96.94 92 ALA A C 1
ATOM 709 O O . ALA A 1 92 ? -23.836 -4.011 4.378 1.00 96.94 92 ALA A O 1
ATOM 710 N N . SER A 1 93 ? -23.470 -5.328 6.157 1.00 97.75 93 SER A N 1
ATOM 711 C CA . SER A 1 93 ? -22.042 -5.034 6.298 1.00 97.75 93 SER A CA 1
ATOM 712 C C . SER A 1 93 ? -21.246 -5.519 5.090 1.00 97.75 93 SER A C 1
ATOM 714 O O . SER A 1 93 ? -20.475 -4.752 4.511 1.00 97.75 93 SER A O 1
ATOM 716 N N . ARG A 1 94 ? -21.498 -6.752 4.632 1.00 97.38 94 ARG A N 1
ATOM 717 C CA . ARG A 1 94 ? -20.866 -7.301 3.422 1.00 97.38 94 ARG A CA 1
ATOM 718 C C . ARG A 1 94 ? -21.209 -6.491 2.173 1.00 97.38 94 ARG A C 1
ATOM 720 O O . ARG A 1 94 ? -20.325 -6.261 1.354 1.00 97.38 94 ARG A O 1
ATOM 727 N N . GLU A 1 95 ? -22.451 -6.028 2.031 1.00 96.94 95 GLU A N 1
ATOM 728 C CA . GLU A 1 95 ? -22.849 -5.191 0.894 1.00 96.94 95 GLU A CA 1
ATOM 729 C C . GLU A 1 95 ? -22.163 -3.820 0.927 1.00 96.94 95 GLU A C 1
ATOM 731 O O . GLU A 1 95 ? -21.587 -3.396 -0.075 1.00 96.94 95 GLU A O 1
ATOM 736 N N . ARG A 1 96 ? -22.114 -3.150 2.088 1.00 98.06 96 ARG A N 1
ATOM 737 C CA . ARG A 1 96 ? -21.343 -1.901 2.234 1.00 98.06 96 ARG A CA 1
ATOM 738 C C . ARG A 1 96 ? -19.865 -2.113 1.899 1.00 98.06 96 ARG A C 1
ATOM 740 O O . ARG A 1 96 ? -19.286 -1.325 1.153 1.00 98.06 96 ARG A O 1
ATOM 747 N N . GLY A 1 97 ? -19.274 -3.207 2.377 1.00 97.69 97 GLY A N 1
ATOM 748 C CA . GLY A 1 97 ? -17.898 -3.588 2.064 1.00 97.69 97 GLY A CA 1
ATOM 749 C C . GLY A 1 97 ? -17.672 -3.847 0.574 1.00 97.69 97 GLY A C 1
ATOM 750 O O . GLY A 1 97 ? -16.669 -3.403 0.016 1.00 97.69 97 GLY A O 1
ATOM 751 N N . ARG A 1 98 ? -18.624 -4.497 -0.104 1.00 97.19 98 ARG A N 1
ATOM 752 C CA . ARG A 1 98 ? -18.589 -4.723 -1.555 1.00 97.19 98 ARG A CA 1
ATOM 753 C C . ARG A 1 98 ? -18.627 -3.412 -2.334 1.00 97.19 98 ARG A C 1
ATOM 755 O O . ARG A 1 98 ? -17.851 -3.239 -3.275 1.00 97.19 98 ARG A O 1
ATOM 762 N N . LEU A 1 99 ? -19.507 -2.491 -1.950 1.00 97.81 99 LEU A N 1
ATOM 763 C CA . LEU A 1 99 ? -19.592 -1.172 -2.574 1.00 97.81 99 LEU A CA 1
ATOM 764 C C . LEU A 1 99 ? -18.283 -0.402 -2.392 1.00 97.81 99 LEU A C 1
ATOM 766 O O . LEU A 1 99 ? -17.760 0.143 -3.361 1.00 97.81 99 LEU A O 1
ATOM 770 N N . LEU A 1 100 ? -17.699 -0.431 -1.190 1.00 97.56 100 LEU A N 1
ATOM 771 C CA . LEU A 1 100 ? -16.388 0.165 -0.935 1.00 97.56 100 LEU A CA 1
ATOM 772 C C . LEU A 1 100 ? -15.301 -0.464 -1.806 1.00 97.56 100 LEU A C 1
ATOM 774 O O . LEU A 1 100 ? -14.543 0.279 -2.423 1.00 97.56 100 LEU A O 1
ATOM 778 N N . TYR A 1 101 ? -15.255 -1.792 -1.914 1.00 97.56 101 TYR A N 1
ATOM 779 C CA . TYR A 1 101 ? -14.287 -2.533 -2.730 1.00 97.56 101 TYR A CA 1
ATOM 780 C C . TYR A 1 101 ? -14.327 -2.154 -4.222 1.00 97.56 101 TYR A C 1
ATOM 782 O O . TYR A 1 101 ? -13.287 -2.072 -4.880 1.00 97.56 101 TYR A O 1
ATOM 790 N N . LEU A 1 102 ? -15.531 -1.932 -4.759 1.00 97.00 102 LEU A N 1
ATOM 791 C CA . LEU A 1 102 ? -15.759 -1.563 -6.161 1.00 97.00 102 LEU A CA 1
ATOM 792 C C . LEU A 1 102 ? -15.713 -0.048 -6.409 1.00 97.00 102 LEU A C 1
ATOM 794 O O . LEU A 1 102 ? -15.712 0.384 -7.559 1.00 97.00 102 LEU A O 1
ATOM 798 N N . SER A 1 103 ? -15.694 0.762 -5.354 1.00 96.00 103 SER A N 1
ATOM 799 C CA . SER A 1 103 ? -15.742 2.218 -5.475 1.00 96.00 103 SER A CA 1
ATOM 800 C C . SER A 1 103 ? -14.430 2.817 -5.977 1.00 96.00 103 SER A C 1
ATOM 802 O O . SER A 1 103 ? -13.341 2.281 -5.760 1.00 96.00 103 SER A O 1
ATOM 804 N N . ASP A 1 104 ? -14.520 4.022 -6.536 1.00 94.31 104 ASP A N 1
ATOM 805 C CA . ASP A 1 104 ? -13.350 4.846 -6.851 1.00 94.31 104 ASP A CA 1
ATOM 806 C C . ASP A 1 104 ? -12.599 5.356 -5.616 1.00 94.31 104 ASP A C 1
ATOM 808 O O . ASP A 1 104 ? -11.468 5.823 -5.741 1.00 94.31 104 ASP A O 1
ATOM 812 N N . LYS A 1 105 ? -13.206 5.235 -4.429 1.00 93.19 105 LYS A N 1
ATOM 813 C CA . LYS A 1 105 ? -12.595 5.603 -3.151 1.00 93.19 105 LYS A CA 1
ATOM 814 C C . LYS A 1 105 ? -11.444 4.662 -2.792 1.00 93.19 105 LYS A C 1
ATOM 816 O O . LYS A 1 105 ? -10.435 5.117 -2.269 1.00 93.19 105 LYS A O 1
ATOM 821 N N . THR A 1 106 ? -11.581 3.364 -3.076 1.00 94.69 106 THR A N 1
ATOM 822 C CA . THR A 1 106 ? -10.555 2.356 -2.739 1.00 94.69 106 THR A CA 1
ATOM 823 C C . THR A 1 106 ? -9.910 1.719 -3.964 1.00 94.69 106 THR A C 1
ATOM 825 O O . THR A 1 106 ? -8.750 1.316 -3.902 1.00 94.69 106 THR A O 1
ATOM 828 N N . LYS A 1 107 ? -10.660 1.608 -5.070 1.00 95.44 107 LYS A N 1
ATOM 829 C CA . LYS A 1 107 ? -10.252 0.956 -6.317 1.00 95.44 107 LYS A CA 1
ATOM 830 C C . LYS A 1 107 ? -9.650 -0.440 -6.102 1.00 95.44 107 LYS A C 1
ATOM 832 O O . LYS A 1 107 ? -8.822 -0.869 -6.895 1.00 95.44 107 LYS A O 1
ATOM 837 N N . CYS A 1 108 ? -10.065 -1.192 -5.075 1.00 96.56 108 CYS A N 1
ATOM 838 C CA . CYS A 1 108 ? -9.491 -2.518 -4.797 1.00 96.56 108 CYS A CA 1
ATOM 839 C C . CYS A 1 108 ? -9.581 -3.456 -6.013 1.00 96.56 108 CYS A C 1
ATOM 841 O O . CYS A 1 108 ? -8.661 -4.232 -6.287 1.00 96.56 108 CYS A O 1
ATOM 843 N N . TYR A 1 109 ? -10.675 -3.344 -6.769 1.00 96.06 109 TYR A N 1
ATOM 844 C CA . TYR A 1 109 ? -10.943 -4.128 -7.970 1.00 96.06 109 TYR A CA 1
ATOM 845 C C . TYR A 1 109 ? -9.944 -3.916 -9.117 1.00 96.06 109 TYR A C 1
ATOM 847 O O . TYR A 1 109 ? -9.829 -4.796 -9.967 1.00 96.06 109 TYR A O 1
ATOM 855 N N . THR A 1 110 ? -9.220 -2.794 -9.180 1.00 95.88 110 THR A N 1
ATOM 856 C CA . THR A 1 110 ? -8.283 -2.545 -10.291 1.00 95.88 110 THR A CA 1
ATOM 857 C C . THR A 1 110 ? -7.090 -3.491 -10.231 1.00 95.88 110 THR A C 1
ATOM 859 O O . THR A 1 110 ? -6.602 -3.921 -11.272 1.00 95.88 110 THR A O 1
ATOM 862 N N . CYS A 1 111 ? -6.678 -3.882 -9.023 1.00 96.12 111 CYS A N 1
ATOM 863 C CA . CYS A 1 111 ? -5.622 -4.862 -8.788 1.00 96.12 111 CYS A CA 1
ATOM 864 C C . CYS A 1 111 ? -6.195 -6.255 -8.517 1.00 96.12 111 CYS A C 1
ATOM 866 O O . CYS A 1 111 ? -5.784 -7.231 -9.136 1.00 96.12 111 CYS A O 1
ATOM 868 N N . HIS A 1 112 ? -7.167 -6.375 -7.613 1.00 96.00 112 HIS A N 1
ATOM 869 C CA . HIS A 1 112 ? -7.684 -7.679 -7.191 1.00 96.00 112 HIS A CA 1
ATOM 870 C C . HIS A 1 112 ? -8.806 -8.229 -8.087 1.00 96.00 112 HIS A C 1
ATOM 872 O O . HIS A 1 112 ? -9.225 -9.368 -7.894 1.00 96.00 112 HIS A O 1
ATOM 878 N N . GLY A 1 113 ? -9.291 -7.459 -9.064 1.00 95.38 113 GLY A N 1
ATOM 879 C CA . GLY A 1 113 ? -10.428 -7.820 -9.915 1.00 95.38 113 GLY A CA 1
ATOM 880 C C . GLY A 1 113 ? -11.777 -7.658 -9.202 1.00 95.38 113 GLY A C 1
ATOM 881 O O . GLY A 1 113 ? -11.835 -7.652 -7.972 1.00 95.38 113 GLY A O 1
ATOM 882 N N . PRO A 1 114 ? -12.908 -7.548 -9.918 1.00 93.56 114 PRO A N 1
ATOM 883 C CA . PRO A 1 114 ? -14.223 -7.326 -9.300 1.00 93.56 114 PRO A CA 1
ATOM 884 C C . PRO A 1 114 ? -14.685 -8.485 -8.399 1.00 93.56 114 PRO A C 1
ATOM 886 O O . PRO A 1 114 ? -15.513 -8.288 -7.513 1.00 93.56 114 PRO A O 1
ATOM 889 N N . GLN A 1 115 ? -14.145 -9.686 -8.623 1.00 92.00 115 GLN A N 1
ATOM 890 C CA . GLN A 1 115 ? -14.441 -10.907 -7.863 1.00 92.00 115 GLN A CA 1
ATOM 891 C C . GLN A 1 115 ? -13.332 -11.266 -6.860 1.00 92.00 115 GLN A C 1
ATOM 893 O O . GLN A 1 115 ? -13.424 -12.296 -6.202 1.00 92.00 115 GLN A O 1
ATOM 898 N N . GLY A 1 116 ? -12.272 -10.458 -6.752 1.00 94.25 116 GLY A N 1
ATOM 899 C CA . GLY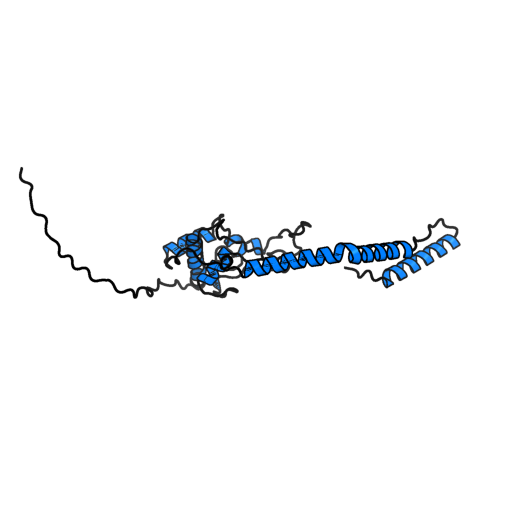 A 1 116 ? -11.159 -10.732 -5.842 1.00 94.25 116 GLY A CA 1
ATOM 900 C C . GLY A 1 116 ? -10.202 -11.829 -6.308 1.00 94.25 116 GLY A C 1
ATOM 901 O O . GLY A 1 116 ? -9.470 -12.354 -5.480 1.00 94.25 116 GLY A O 1
ATOM 902 N N . LYS A 1 117 ? -10.178 -12.188 -7.598 1.00 94.12 117 LYS A N 1
ATOM 903 C CA . LYS A 1 117 ? -9.344 -13.278 -8.138 1.00 94.12 117 LYS A CA 1
ATOM 904 C C . LYS A 1 117 ? -7.889 -12.891 -8.422 1.00 94.12 117 LYS A C 1
ATOM 906 O O . LYS A 1 117 ? -7.095 -13.743 -8.805 1.00 94.12 117 LYS A O 1
ATOM 911 N N . GLY A 1 118 ? -7.515 -11.628 -8.216 1.00 94.31 118 GLY A N 1
ATOM 912 C CA . GLY A 1 118 ? -6.184 -11.128 -8.576 1.00 94.31 118 GLY A CA 1
ATOM 913 C C . GLY A 1 118 ? -6.014 -10.891 -10.080 1.00 94.31 118 GLY A C 1
ATOM 914 O O . GLY A 1 118 ? -4.892 -10.825 -10.564 1.00 94.31 118 GLY A O 1
ATOM 915 N N . ASP A 1 119 ? -7.118 -10.768 -10.816 1.00 94.56 119 ASP A N 1
ATOM 916 C CA . ASP A 1 119 ? -7.191 -10.615 -12.273 1.00 94.56 119 ASP A CA 1
ATOM 917 C C . ASP A 1 119 ? -7.606 -9.195 -12.697 1.00 94.56 119 ASP A C 1
ATOM 919 O O . ASP A 1 119 ? -8.121 -8.979 -13.793 1.00 94.56 119 ASP A O 1
ATOM 923 N N . GLY A 1 120 ? -7.388 -8.206 -11.825 1.00 95.06 120 GLY A N 1
ATOM 924 C CA . GLY A 1 120 ? -7.673 -6.810 -12.137 1.00 95.06 120 GLY A CA 1
ATOM 925 C C . GLY A 1 120 ? -6.777 -6.267 -13.263 1.00 95.06 120 GLY A C 1
ATOM 926 O O . GLY A 1 120 ? -5.645 -6.743 -13.416 1.00 95.06 120 GLY A O 1
ATOM 927 N N . PRO A 1 121 ? -7.245 -5.258 -14.028 1.00 94.00 121 PRO A N 1
ATOM 928 C CA . PRO A 1 121 ? -6.532 -4.703 -15.185 1.00 94.00 121 PRO A CA 1
ATOM 929 C C . PRO A 1 121 ? -5.096 -4.260 -14.874 1.00 94.00 121 PRO A C 1
ATOM 931 O O . PRO A 1 121 ? -4.207 -4.448 -15.701 1.00 94.00 121 PRO A O 1
ATOM 934 N N . ALA A 1 122 ? -4.830 -3.795 -13.649 1.00 93.31 122 ALA A N 1
ATOM 935 C CA . ALA A 1 122 ? -3.502 -3.383 -13.205 1.00 93.31 122 ALA A CA 1
ATOM 936 C C . ALA A 1 122 ? -2.428 -4.480 -13.336 1.00 93.31 122 ALA A C 1
ATOM 938 O O . ALA A 1 122 ? -1.247 -4.161 -13.463 1.00 93.31 122 ALA A O 1
ATOM 939 N N . ASN A 1 123 ? -2.808 -5.765 -13.323 1.00 92.06 123 ASN A N 1
ATOM 940 C CA . ASN A 1 123 ? -1.869 -6.879 -13.499 1.00 92.06 123 ASN A CA 1
ATOM 941 C C . ASN A 1 123 ? -1.371 -7.030 -14.945 1.00 92.06 123 ASN A C 1
ATOM 943 O O . ASN A 1 123 ? -0.443 -7.799 -15.183 1.00 92.06 123 ASN A O 1
ATOM 947 N N . PHE A 1 124 ? -1.957 -6.303 -15.897 1.00 92.44 124 PHE A N 1
ATOM 948 C CA . PHE A 1 124 ? -1.643 -6.399 -17.324 1.00 92.44 124 PHE A CA 1
ATOM 949 C C . PHE A 1 124 ? -1.109 -5.086 -17.912 1.00 92.44 124 PHE A C 1
ATOM 951 O O . PHE A 1 124 ? -0.749 -5.033 -19.086 1.00 92.44 124 PHE A O 1
ATOM 958 N N . GLU A 1 125 ? -1.035 -4.030 -17.104 1.00 92.94 125 GLU A N 1
ATOM 959 C CA . GLU A 1 125 ? -0.580 -2.705 -17.521 1.00 92.94 125 GLU A CA 1
ATOM 960 C C . GLU A 1 125 ? 0.930 -2.526 -17.340 1.00 92.94 125 GLU A C 1
ATOM 962 O O . GLU A 1 125 ? 1.562 -3.158 -16.495 1.00 92.94 125 GLU A O 1
ATOM 967 N N . TYR A 1 126 ? 1.519 -1.617 -18.114 1.00 93.25 126 TYR A N 1
ATOM 968 C CA . TYR A 1 126 ? 2.910 -1.203 -17.948 1.00 93.25 126 TYR A CA 1
ATOM 969 C C . TYR A 1 126 ? 2.985 -0.042 -16.953 1.00 93.25 126 TYR A C 1
ATOM 971 O O . TYR A 1 126 ? 2.694 1.104 -17.296 1.00 93.25 126 TYR A O 1
ATOM 979 N N . TRP A 1 127 ? 3.364 -0.350 -15.713 1.00 88.12 127 TRP A N 1
ATOM 980 C CA . TRP A 1 127 ? 3.453 0.624 -14.624 1.00 88.12 127 TRP A CA 1
ATOM 981 C C . TRP A 1 127 ? 4.717 1.476 -14.716 1.00 88.12 127 TRP A C 1
ATOM 983 O O . TRP A 1 127 ? 5.755 1.006 -15.178 1.00 88.12 127 TRP A O 1
ATOM 993 N N . LYS A 1 128 ? 4.641 2.718 -14.232 1.00 90.25 128 LYS A N 1
ATOM 994 C CA . LYS A 1 128 ? 5.790 3.628 -14.145 1.00 90.25 128 LYS A CA 1
ATOM 995 C C . LYS A 1 128 ? 6.761 3.182 -13.054 1.00 90.25 128 LYS A C 1
ATOM 997 O O . LYS A 1 128 ? 6.334 2.816 -11.960 1.00 90.25 128 LYS A O 1
ATOM 1002 N N . MET A 1 129 ? 8.055 3.264 -13.342 1.00 87.69 129 MET A N 1
ATOM 1003 C CA . MET A 1 129 ? 9.105 3.029 -12.356 1.00 87.69 129 MET A CA 1
ATOM 1004 C C . MET A 1 129 ? 9.196 4.215 -11.384 1.00 87.69 129 MET A C 1
ATOM 1006 O O . MET A 1 129 ? 9.097 5.364 -11.823 1.00 87.69 129 MET A O 1
ATOM 1010 N N . PRO A 1 130 ? 9.443 3.974 -10.083 1.00 85.44 130 PRO A N 1
ATOM 1011 C CA . PRO A 1 130 ? 9.642 5.040 -9.100 1.00 85.44 130 PRO A CA 1
ATOM 1012 C C . PRO A 1 130 ? 10.812 5.977 -9.426 1.00 85.44 130 PRO A C 1
ATOM 1014 O O . PRO A 1 130 ? 10.796 7.127 -9.003 1.00 85.44 130 PRO A O 1
ATOM 1017 N N . THR A 1 131 ? 11.810 5.502 -10.181 1.00 84.69 131 THR A N 1
ATOM 1018 C CA . THR A 1 131 ? 12.985 6.290 -10.590 1.00 84.69 131 THR A CA 1
ATOM 1019 C C . THR A 1 131 ? 12.660 7.362 -11.632 1.00 84.69 131 THR A C 1
ATOM 1021 O O . THR A 1 131 ? 13.422 8.308 -11.787 1.00 84.69 131 THR A O 1
ATOM 1024 N N . GLY A 1 132 ? 11.519 7.251 -12.324 1.00 83.69 132 GLY A N 1
ATOM 1025 C CA . GLY A 1 132 ? 11.104 8.192 -13.366 1.00 83.69 132 GLY A CA 1
ATOM 1026 C C . GLY A 1 132 ? 11.590 7.850 -14.779 1.00 83.69 132 GLY A C 1
ATOM 1027 O O . GLY A 1 132 ? 11.134 8.483 -15.729 1.00 83.69 132 GLY A O 1
ATOM 1028 N N . ASP A 1 133 ? 12.407 6.807 -14.957 1.00 85.69 133 ASP A N 1
ATOM 1029 C CA . ASP A 1 133 ? 13.019 6.427 -16.249 1.00 85.69 133 ASP A CA 1
ATOM 1030 C C . ASP A 1 133 ? 12.055 5.722 -17.231 1.00 85.69 133 ASP A C 1
ATOM 1032 O O . ASP A 1 133 ? 12.470 4.994 -18.133 1.00 85.69 133 ASP A O 1
ATOM 1036 N N . GLY A 1 134 ? 10.744 5.903 -17.056 1.00 89.75 134 GLY A N 1
ATOM 1037 C CA . GLY A 1 134 ? 9.698 5.279 -17.866 1.00 89.75 134 GLY A CA 1
ATOM 1038 C C . GLY A 1 134 ? 8.967 4.140 -17.155 1.00 89.75 134 GLY A C 1
ATOM 1039 O O . GLY A 1 134 ? 8.788 4.157 -15.937 1.00 89.75 134 GLY A O 1
ATOM 1040 N N . ASN A 1 135 ? 8.479 3.171 -17.933 1.00 92.44 135 ASN A N 1
ATOM 1041 C CA . ASN A 1 135 ? 7.695 2.043 -17.430 1.00 92.44 135 ASN A CA 1
ATOM 1042 C C . ASN A 1 135 ? 8.561 0.803 -17.186 1.00 92.44 135 ASN A C 1
ATOM 1044 O O . ASN A 1 135 ? 9.587 0.615 -17.838 1.00 92.44 135 ASN A O 1
ATOM 1048 N N . TYR A 1 136 ? 8.106 -0.084 -16.298 1.00 90.06 136 TYR A N 1
ATOM 1049 C CA . TYR A 1 136 ? 8.703 -1.406 -16.126 1.00 90.06 136 TYR A CA 1
ATOM 1050 C C . TYR A 1 136 ? 8.717 -2.178 -17.456 1.00 90.06 136 TYR A C 1
ATOM 1052 O O . TYR A 1 136 ? 7.765 -2.086 -18.230 1.00 90.06 136 TYR A O 1
ATOM 1060 N N . PRO A 1 137 ? 9.756 -2.987 -17.733 1.00 90.56 137 PRO A N 1
ATOM 1061 C CA . PRO A 1 137 ? 9.869 -3.726 -18.993 1.00 90.56 137 PRO A CA 1
ATOM 1062 C C . PRO A 1 137 ? 8.881 -4.895 -19.099 1.00 90.56 137 PRO A C 1
ATOM 1064 O O . PRO A 1 137 ? 8.623 -5.392 -20.195 1.00 90.56 137 PRO A O 1
ATOM 1067 N N . ARG A 1 138 ? 8.333 -5.358 -17.968 1.00 90.56 138 ARG A N 1
ATOM 1068 C CA . ARG A 1 138 ? 7.287 -6.383 -17.921 1.00 90.56 138 ARG A CA 1
ATOM 1069 C C . ARG A 1 138 ? 5.975 -5.738 -17.471 1.00 90.56 138 ARG A C 1
ATOM 1071 O O . ARG A 1 138 ? 6.020 -4.884 -16.587 1.00 90.56 138 ARG A O 1
ATOM 1078 N N . PRO A 1 139 ? 4.826 -6.135 -18.039 1.00 92.25 139 PRO A N 1
ATOM 1079 C CA . PRO A 1 139 ? 3.537 -5.686 -17.540 1.00 92.25 139 PRO A CA 1
ATOM 1080 C C . PRO A 1 139 ? 3.258 -6.277 -16.153 1.00 92.25 139 PRO A C 1
ATOM 1082 O O . PRO A 1 139 ? 3.755 -7.351 -15.803 1.00 92.25 139 PRO A O 1
ATOM 1085 N N . GLY A 1 140 ? 2.439 -5.568 -15.385 1.00 93.12 140 GLY A N 1
ATOM 1086 C CA . GLY A 1 140 ? 1.959 -5.965 -14.073 1.00 93.12 140 GLY A CA 1
ATOM 1087 C C . GLY A 1 140 ? 2.445 -5.081 -12.932 1.00 93.12 140 GLY A C 1
ATOM 1088 O O . GLY A 1 140 ? 3.177 -4.103 -13.101 1.00 93.12 140 GLY A O 1
ATOM 1089 N N . LEU A 1 141 ? 1.997 -5.449 -11.738 1.00 94.06 141 LEU A N 1
ATOM 1090 C CA . LEU A 1 141 ? 2.377 -4.812 -10.486 1.00 94.06 141 LEU A CA 1
ATOM 1091 C C . LEU A 1 141 ? 3.799 -5.225 -10.102 1.00 94.06 141 LEU A C 1
ATOM 1093 O O . LEU A 1 141 ? 4.178 -6.382 -10.287 1.00 94.06 141 LEU A O 1
ATOM 1097 N N . HIS A 1 142 ? 4.566 -4.293 -9.542 1.00 93.75 142 HIS A N 1
ATOM 1098 C CA . HIS A 1 142 ? 5.940 -4.525 -9.108 1.00 93.75 142 HIS A CA 1
ATOM 1099 C C . HIS A 1 142 ? 6.144 -4.023 -7.679 1.00 93.75 142 HIS A C 1
ATOM 1101 O O . HIS A 1 142 ? 5.484 -3.075 -7.248 1.00 93.75 142 HIS A O 1
ATOM 1107 N N . ASP A 1 143 ? 7.036 -4.670 -6.936 1.00 92.94 143 ASP A N 1
ATOM 1108 C CA . ASP A 1 143 ? 7.521 -4.141 -5.663 1.00 92.94 143 ASP A CA 1
ATOM 1109 C C . ASP A 1 143 ? 8.555 -3.016 -5.873 1.00 92.94 143 ASP A C 1
ATOM 1111 O O . ASP A 1 143 ? 8.945 -2.692 -6.999 1.00 92.94 143 ASP A O 1
ATOM 1115 N N . LEU A 1 144 ? 9.010 -2.408 -4.775 1.00 90.31 144 LEU A N 1
ATOM 1116 C CA . LEU A 1 144 ? 9.998 -1.324 -4.806 1.00 90.31 144 LEU A CA 1
ATOM 1117 C C . LEU A 1 144 ? 11.341 -1.745 -5.436 1.00 90.31 144 LEU A C 1
ATOM 1119 O O . LEU A 1 144 ? 12.068 -0.895 -5.941 1.00 90.31 144 LEU A O 1
ATOM 1123 N N . TRP A 1 145 ? 11.654 -3.042 -5.443 1.00 89.06 145 TRP A N 1
ATOM 1124 C CA . TRP A 1 145 ? 12.864 -3.602 -6.051 1.00 89.06 145 TRP A CA 1
ATOM 1125 C C . TRP A 1 145 ? 12.664 -3.990 -7.524 1.00 89.06 145 TRP A C 1
ATOM 1127 O O . TRP A 1 145 ? 13.592 -4.478 -8.166 1.00 89.06 145 TRP A O 1
ATOM 1137 N N . GLY A 1 146 ? 11.468 -3.773 -8.077 1.00 90.06 146 GLY A N 1
ATOM 1138 C CA . GLY A 1 146 ? 11.135 -4.088 -9.462 1.00 90.06 146 GLY A CA 1
ATOM 1139 C C . GLY A 1 146 ? 10.839 -5.564 -9.721 1.00 90.06 146 GLY A C 1
ATOM 1140 O O . GLY A 1 146 ? 10.847 -5.993 -10.878 1.00 90.06 146 GLY A O 1
ATOM 1141 N N . ASN A 1 147 ? 10.556 -6.358 -8.686 1.00 92.25 147 ASN A N 1
ATOM 1142 C CA . ASN A 1 147 ? 10.100 -7.732 -8.871 1.00 92.25 147 ASN A CA 1
ATOM 1143 C C . ASN A 1 147 ? 8.594 -7.762 -9.163 1.00 92.25 147 ASN A C 1
ATOM 1145 O O . ASN A 1 147 ? 7.840 -7.045 -8.501 1.00 92.25 147 ASN A O 1
ATOM 1149 N N . PRO A 1 148 ? 8.126 -8.617 -10.093 1.00 92.56 148 PRO A N 1
ATOM 1150 C CA . PRO A 1 148 ? 6.701 -8.812 -10.324 1.00 92.56 148 PRO A CA 1
ATOM 1151 C C . PRO A 1 148 ? 5.974 -9.263 -9.053 1.00 92.56 148 PRO A C 1
ATOM 1153 O O . PRO A 1 148 ? 6.379 -10.217 -8.386 1.00 92.56 148 PRO A O 1
ATOM 1156 N N . LEU A 1 149 ? 4.865 -8.598 -8.751 1.00 93.38 149 LEU A N 1
ATOM 1157 C CA . LEU A 1 149 ? 4.065 -8.804 -7.553 1.00 93.38 149 LEU A CA 1
ATOM 1158 C C . LEU A 1 149 ? 2.570 -8.822 -7.913 1.00 93.38 149 LEU A C 1
ATOM 1160 O O . LEU A 1 149 ? 1.863 -7.852 -7.636 1.00 93.38 149 LEU A O 1
ATOM 1164 N N . PRO A 1 150 ? 2.066 -9.906 -8.532 1.00 91.62 150 PRO A N 1
ATOM 1165 C CA . PRO A 1 150 ? 0.660 -9.991 -8.904 1.00 91.62 150 PRO A CA 1
ATOM 1166 C C . PRO A 1 150 ? -0.240 -9.876 -7.673 1.00 91.62 150 PRO A C 1
ATOM 1168 O O . PRO A 1 150 ? 0.086 -10.373 -6.584 1.00 91.62 150 PRO A O 1
ATOM 1171 N N . ALA A 1 151 ? -1.394 -9.239 -7.858 1.00 93.81 151 ALA A N 1
ATOM 1172 C CA . ALA A 1 151 ? -2.385 -9.128 -6.806 1.00 93.81 151 ALA A CA 1
ATOM 1173 C C . ALA A 1 151 ? -2.835 -10.524 -6.355 1.00 93.81 151 ALA A C 1
ATOM 1175 O O . ALA A 1 151 ? -2.996 -11.456 -7.142 1.00 93.81 151 ALA A O 1
ATOM 1176 N N . ARG A 1 152 ? -3.031 -10.683 -5.048 1.00 92.38 152 ARG A N 1
ATOM 1177 C CA . ARG A 1 152 ? -3.440 -11.968 -4.483 1.00 92.38 152 ARG A CA 1
ATOM 1178 C C . ARG A 1 152 ? -4.879 -12.291 -4.882 1.00 92.38 152 ARG A C 1
ATOM 1180 O O . ARG A 1 152 ? -5.756 -11.441 -4.740 1.00 92.38 152 ARG A O 1
ATOM 1187 N N . ASP A 1 153 ? -5.105 -13.548 -5.244 1.00 94.00 153 ASP A N 1
ATOM 1188 C CA . ASP A 1 153 ? -6.432 -14.157 -5.274 1.00 94.00 153 ASP A CA 1
ATOM 1189 C C . ASP A 1 153 ? -6.979 -14.300 -3.841 1.00 94.00 153 ASP A C 1
ATOM 1191 O O . ASP A 1 153 ? -6.526 -15.142 -3.052 1.00 94.00 153 ASP A O 1
ATOM 1195 N N . LEU A 1 154 ? -7.915 -13.417 -3.501 1.00 94.25 154 LEU A N 1
ATOM 1196 C CA . LEU A 1 154 ? -8.598 -13.319 -2.214 1.00 94.25 154 LEU A CA 1
ATOM 1197 C C . LEU A 1 154 ? -9.621 -14.447 -2.027 1.00 94.25 154 LEU A C 1
ATOM 1199 O O . LEU A 1 154 ? -9.903 -14.818 -0.891 1.00 94.25 154 LEU A O 1
ATOM 1203 N N . THR A 1 155 ? -10.110 -15.057 -3.113 1.00 93.38 155 THR A N 1
ATOM 1204 C CA . THR A 1 155 ? -11.089 -16.158 -3.051 1.00 93.38 155 THR A CA 1
ATOM 1205 C C . THR A 1 155 ? -10.514 -17.419 -2.402 1.00 93.38 155 THR A C 1
ATOM 1207 O O . THR A 1 155 ? -11.243 -18.265 -1.893 1.00 93.38 155 THR A O 1
ATOM 1210 N N . ARG A 1 156 ? -9.182 -17.535 -2.360 1.00 91.06 156 ARG A N 1
ATOM 1211 C CA . ARG A 1 156 ? -8.487 -18.673 -1.746 1.00 91.06 156 ARG A CA 1
ATOM 1212 C C . ARG A 1 156 ? -8.547 -18.673 -0.223 1.00 91.06 156 ARG A C 1
ATOM 1214 O O . ARG A 1 156 ? -8.132 -19.659 0.377 1.00 91.06 156 ARG A O 1
ATOM 1221 N N . GLY A 1 157 ? -8.906 -17.553 0.407 1.00 88.56 157 GLY A N 1
ATOM 1222 C CA . GLY A 1 157 ? -8.917 -17.422 1.866 1.00 88.56 157 GLY A CA 1
ATOM 1223 C C . GLY A 1 157 ? -7.536 -17.485 2.536 1.00 88.56 157 GLY A C 1
ATOM 1224 O O . GLY A 1 157 ? -7.447 -17.477 3.761 1.00 88.56 157 GLY A O 1
ATOM 1225 N N . ILE A 1 158 ? -6.437 -17.552 1.775 1.00 89.56 158 ILE A N 1
ATOM 1226 C CA . ILE A 1 158 ? -5.069 -17.646 2.308 1.00 89.56 158 ILE A CA 1
ATOM 1227 C C . ILE A 1 158 ? -4.385 -16.285 2.174 1.00 89.56 158 ILE A C 1
ATOM 1229 O O . ILE A 1 158 ? -3.934 -15.921 1.080 1.00 89.56 158 ILE A O 1
ATOM 1233 N N . TYR A 1 159 ? -4.234 -15.579 3.295 1.00 91.62 159 TYR A N 1
ATOM 1234 C CA . TYR A 1 159 ? -3.617 -14.251 3.367 1.00 91.62 159 TYR A CA 1
ATOM 1235 C C . TYR A 1 159 ? -2.230 -14.304 4.016 1.00 91.62 159 TYR A C 1
ATOM 1237 O O . TYR A 1 159 ? -2.031 -14.985 5.020 1.00 91.62 159 TYR A O 1
ATOM 1245 N N . ARG A 1 160 ? -1.271 -13.530 3.486 1.00 87.31 160 ARG A N 1
ATOM 1246 C CA . ARG A 1 160 ? 0.105 -13.465 4.025 1.00 87.31 160 ARG A CA 1
ATOM 1247 C C . ARG A 1 160 ? 0.178 -12.897 5.447 1.00 87.31 160 ARG A C 1
ATOM 1249 O O . ARG A 1 160 ? 1.124 -13.188 6.162 1.00 87.31 160 ARG A O 1
ATOM 1256 N N . GLY A 1 161 ? -0.793 -12.066 5.832 1.00 86.25 161 GLY A N 1
ATOM 1257 C CA . GLY A 1 161 ? -0.838 -11.410 7.141 1.00 86.25 161 GLY A CA 1
ATOM 1258 C C . GLY A 1 161 ? -1.604 -12.167 8.225 1.00 86.25 161 GLY A C 1
ATOM 1259 O O . GLY A 1 161 ? -1.654 -11.665 9.336 1.00 86.25 161 GLY A O 1
ATOM 1260 N N . GLY A 1 162 ? -2.195 -13.325 7.913 1.00 92.00 162 GLY A N 1
ATOM 1261 C CA . GLY A 1 162 ? -3.139 -14.018 8.796 1.00 92.00 162 GLY A CA 1
ATOM 1262 C C . GLY A 1 162 ? -4.597 -13.855 8.354 1.00 92.00 162 GLY A C 1
ATOM 1263 O O . GLY A 1 162 ? -4.933 -12.963 7.576 1.00 92.00 162 GLY A O 1
ATOM 1264 N N . ARG A 1 163 ? -5.464 -14.772 8.809 1.00 91.69 163 ARG A N 1
ATOM 1265 C CA . ARG A 1 163 ? -6.905 -14.795 8.481 1.00 91.69 163 ARG A CA 1
ATOM 1266 C C . ARG A 1 163 ? -7.784 -14.128 9.535 1.00 91.69 163 ARG A C 1
ATOM 1268 O O . ARG A 1 163 ? -8.991 -14.037 9.321 1.00 91.69 163 ARG A O 1
ATOM 1275 N N . LYS A 1 164 ? -7.244 -13.706 10.686 1.00 94.31 164 LYS A N 1
ATOM 1276 C CA . LYS A 1 164 ? -8.101 -13.104 11.711 1.00 94.31 164 LYS A CA 1
ATOM 1277 C C . LYS A 1 164 ? -8.631 -11.767 11.178 1.00 94.31 164 LYS A C 1
ATOM 1279 O O . LYS A 1 164 ? -7.892 -11.052 10.503 1.00 94.31 164 LYS A O 1
ATOM 1284 N N . PRO A 1 165 ? -9.868 -11.374 11.515 1.00 95.25 165 PRO A N 1
ATOM 1285 C CA . PRO A 1 165 ? -10.434 -10.097 11.077 1.00 95.25 165 PRO A CA 1
ATOM 1286 C C . PRO A 1 165 ? -9.531 -8.895 11.386 1.00 95.25 165 PRO A C 1
ATOM 1288 O O . PRO A 1 165 ? -9.368 -8.011 10.552 1.00 95.25 165 PRO A O 1
ATOM 1291 N N . VAL A 1 166 ? -8.885 -8.896 12.557 1.00 95.12 166 VAL A N 1
ATOM 1292 C CA . VAL A 1 166 ? -7.935 -7.845 12.957 1.00 95.12 166 VAL A CA 1
ATOM 1293 C C . VAL A 1 166 ? -6.665 -7.822 12.096 1.00 95.12 166 VAL A C 1
ATOM 1295 O O . VAL A 1 166 ? -6.107 -6.753 11.859 1.00 95.12 166 VAL A O 1
ATOM 1298 N N . ASP A 1 167 ? -6.222 -8.967 11.573 1.00 95.44 167 ASP A N 1
ATOM 1299 C CA . ASP A 1 167 ? -5.050 -9.039 10.694 1.00 95.44 167 ASP A CA 1
ATOM 1300 C C . ASP A 1 167 ? -5.354 -8.377 9.343 1.00 95.44 167 ASP A C 1
ATOM 1302 O O . ASP A 1 167 ? -4.547 -7.606 8.816 1.00 95.44 167 ASP A O 1
ATOM 1306 N N . LEU A 1 168 ? -6.554 -8.632 8.808 1.00 95.38 168 LEU A N 1
ATOM 1307 C CA . LEU A 1 168 ? -7.048 -7.999 7.584 1.00 95.38 168 LEU A CA 1
ATOM 1308 C C . LEU A 1 168 ? -7.283 -6.501 7.779 1.00 95.38 168 LEU A C 1
ATOM 1310 O O . LEU A 1 168 ? -6.870 -5.708 6.933 1.00 95.38 168 LEU A O 1
ATOM 1314 N N . TYR A 1 169 ? -7.870 -6.115 8.914 1.00 96.31 169 TYR A N 1
ATOM 1315 C CA . TYR A 1 169 ? -8.028 -4.716 9.299 1.00 96.31 169 TYR A CA 1
ATOM 1316 C C . TYR A 1 169 ? -6.684 -3.984 9.256 1.00 96.31 169 TYR A C 1
ATOM 1318 O O . TYR A 1 169 ? -6.535 -2.995 8.545 1.00 96.31 169 TYR A O 1
ATOM 1326 N N . ARG A 1 170 ? -5.667 -4.512 9.953 1.00 95.25 170 ARG A N 1
ATOM 1327 C CA . ARG A 1 170 ? -4.325 -3.911 10.012 1.00 95.25 170 ARG A CA 1
ATOM 1328 C C . ARG A 1 170 ? -3.693 -3.797 8.631 1.00 95.25 170 ARG A C 1
ATOM 1330 O O . ARG A 1 170 ? -3.064 -2.788 8.325 1.00 95.25 170 ARG A O 1
ATOM 1337 N N . ARG A 1 171 ? -3.885 -4.811 7.786 1.00 94.94 171 ARG A N 1
ATOM 1338 C CA . ARG A 1 171 ? -3.360 -4.837 6.420 1.00 94.94 171 ARG A CA 1
ATOM 1339 C C . ARG A 1 171 ? -3.965 -3.740 5.544 1.00 94.94 171 ARG A C 1
ATOM 1341 O O . ARG A 1 171 ? -3.229 -3.102 4.801 1.00 94.94 171 ARG A O 1
ATOM 1348 N N . MET A 1 172 ? -5.272 -3.511 5.638 1.00 94.88 172 MET A N 1
ATOM 1349 C CA . MET A 1 172 ? -5.951 -2.443 4.895 1.00 94.88 172 MET A CA 1
ATOM 1350 C C . MET A 1 172 ? -5.661 -1.064 5.483 1.00 94.88 172 MET A C 1
ATOM 1352 O O . MET A 1 172 ? -5.441 -0.111 4.741 1.00 94.88 172 MET A O 1
ATOM 1356 N N . TYR A 1 173 ? -5.593 -0.965 6.808 1.00 95.75 173 TYR A N 1
ATOM 1357 C CA . TYR A 1 173 ? -5.280 0.282 7.489 1.00 95.75 173 TYR A CA 1
ATOM 1358 C C . TYR A 1 173 ? -3.872 0.778 7.120 1.00 95.75 173 TYR A C 1
ATOM 1360 O O . TYR A 1 173 ? -3.725 1.927 6.718 1.00 95.75 173 TYR A O 1
ATOM 1368 N N . ALA A 1 174 ? -2.852 -0.090 7.193 1.00 93.81 174 ALA A N 1
ATOM 1369 C CA . ALA A 1 174 ? -1.444 0.272 6.975 1.00 93.81 174 ALA A CA 1
ATOM 1370 C C . ALA A 1 174 ? -0.968 0.198 5.514 1.00 93.81 174 ALA A C 1
ATOM 1372 O O . ALA A 1 174 ? 0.076 0.768 5.172 1.00 93.81 174 ALA A O 1
ATOM 1373 N N . GLY A 1 175 ? -1.672 -0.575 4.683 1.00 94.56 175 GLY A N 1
ATOM 1374 C CA . GLY A 1 175 ? -1.173 -1.033 3.390 1.00 94.56 175 GLY A CA 1
ATOM 1375 C C . GLY A 1 175 ? -0.033 -2.048 3.520 1.00 94.56 175 GLY A C 1
ATOM 1376 O O . GLY A 1 175 ? 0.251 -2.593 4.593 1.00 94.56 175 GLY A O 1
ATOM 1377 N N . ILE A 1 176 ? 0.652 -2.314 2.408 1.00 94.50 176 ILE A N 1
ATOM 1378 C CA . ILE A 1 176 ? 1.857 -3.153 2.394 1.00 94.50 176 ILE A CA 1
ATOM 1379 C C . ILE A 1 176 ? 3.019 -2.315 1.874 1.00 94.50 176 ILE A C 1
ATOM 1381 O O . ILE A 1 176 ? 3.125 -2.045 0.677 1.00 94.50 176 ILE A O 1
ATOM 1385 N N . LYS A 1 177 ? 3.901 -1.907 2.791 1.00 91.12 177 LYS A N 1
ATOM 1386 C CA . LYS A 1 177 ? 5.087 -1.110 2.466 1.00 91.12 177 LYS A CA 1
ATOM 1387 C C . LYS A 1 177 ? 5.979 -1.849 1.467 1.00 91.12 177 LYS A C 1
ATOM 1389 O O . LYS A 1 177 ? 6.132 -3.065 1.550 1.00 91.12 177 LYS A O 1
ATOM 1394 N N . GLY A 1 178 ? 6.531 -1.097 0.519 1.00 90.88 178 GLY A N 1
ATOM 1395 C CA . GLY A 1 178 ? 7.317 -1.641 -0.588 1.00 90.88 178 GLY A CA 1
ATOM 1396 C C . GLY A 1 178 ? 6.485 -2.263 -1.714 1.00 90.88 178 GLY A C 1
ATOM 1397 O O . GLY A 1 178 ? 7.066 -2.810 -2.643 1.00 90.88 178 GLY A O 1
ATOM 1398 N N . THR A 1 179 ? 5.151 -2.182 -1.662 1.00 93.06 179 THR A N 1
ATOM 1399 C CA . THR A 1 179 ? 4.261 -2.696 -2.715 1.00 93.06 179 THR A CA 1
ATO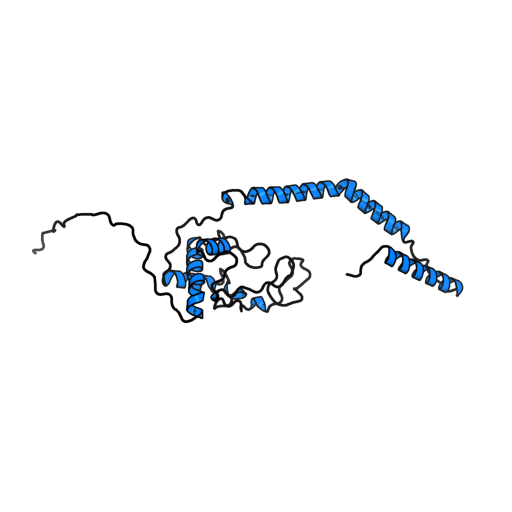M 1400 C C . THR A 1 179 ? 3.271 -1.627 -3.185 1.00 93.06 179 THR A C 1
ATOM 1402 O O . THR A 1 179 ? 3.077 -0.634 -2.480 1.00 93.06 179 THR A O 1
ATOM 1405 N N . PRO A 1 180 ? 2.561 -1.856 -4.305 1.00 92.94 180 PRO A N 1
ATOM 1406 C CA . PRO A 1 180 ? 1.515 -0.952 -4.774 1.00 92.94 180 PRO A CA 1
ATOM 1407 C C . PRO A 1 180 ? 0.240 -0.943 -3.917 1.00 92.94 180 PRO A C 1
ATOM 1409 O O . PRO A 1 180 ? -0.645 -0.146 -4.203 1.00 92.94 180 PRO A O 1
ATOM 1412 N N . MET A 1 181 ? 0.093 -1.816 -2.905 1.00 95.12 181 MET A N 1
ATOM 1413 C CA . MET A 1 181 ? -1.102 -1.847 -2.048 1.00 95.12 181 MET A CA 1
ATOM 1414 C C . MET A 1 181 ? -1.051 -0.706 -1.012 1.00 95.12 181 MET A C 1
ATOM 1416 O O . MET A 1 181 ? -0.274 -0.802 -0.050 1.00 95.12 181 MET A O 1
ATOM 1420 N N . PRO A 1 182 ? -1.870 0.355 -1.165 1.00 94.19 182 PRO A N 1
ATOM 1421 C CA . PRO A 1 182 ? -1.768 1.551 -0.341 1.00 94.19 182 PRO A CA 1
ATOM 1422 C C . PRO A 1 182 ? -2.394 1.347 1.044 1.00 94.19 182 PRO A C 1
ATOM 1424 O O . PRO A 1 182 ? -3.078 0.359 1.313 1.00 94.19 182 PRO A O 1
ATOM 1427 N N . ALA A 1 183 ? -2.149 2.312 1.926 1.00 95.25 183 ALA A N 1
ATOM 1428 C CA . ALA A 1 183 ? -2.839 2.433 3.203 1.00 95.25 183 ALA A CA 1
ATOM 1429 C C . ALA A 1 183 ? -4.204 3.098 2.998 1.00 95.25 183 ALA A C 1
ATOM 1431 O O . ALA A 1 183 ? -4.284 4.125 2.325 1.00 95.25 183 ALA A O 1
ATOM 1432 N N . PHE A 1 184 ? -5.255 2.555 3.609 1.00 95.50 184 PHE A N 1
ATOM 1433 C CA . PHE A 1 184 ? -6.594 3.148 3.560 1.00 95.50 184 PHE A CA 1
ATOM 1434 C C . PHE A 1 184 ? -7.024 3.776 4.891 1.00 95.50 184 PHE A C 1
ATOM 1436 O O . PHE A 1 184 ? -7.943 4.590 4.898 1.00 95.50 184 PHE A O 1
ATOM 1443 N N . GLY A 1 185 ? -6.368 3.438 6.004 1.00 92.50 185 GLY A N 1
ATOM 1444 C CA . GLY A 1 185 ? -6.746 3.902 7.340 1.00 92.50 185 GLY A CA 1
ATOM 1445 C C . GLY A 1 185 ? -6.532 5.395 7.566 1.00 92.50 185 GLY A C 1
ATOM 1446 O O . GLY A 1 185 ? -5.555 5.966 7.084 1.00 92.50 185 GLY A O 1
ATOM 1447 N N . GLY A 1 186 ? -7.451 6.029 8.298 1.00 82.62 186 GLY A N 1
ATOM 1448 C CA . GLY A 1 186 ? -7.323 7.395 8.825 1.00 82.62 186 GLY A CA 1
ATOM 1449 C C . GLY A 1 186 ? -7.409 8.531 7.797 1.00 82.62 186 GLY A C 1
ATOM 1450 O O . GLY A 1 186 ? -7.693 9.663 8.174 1.00 82.62 186 GLY A O 1
ATOM 1451 N N . ILE A 1 187 ? -7.197 8.243 6.510 1.00 81.06 187 ILE A N 1
ATOM 1452 C CA . ILE A 1 187 ? -7.243 9.230 5.420 1.00 81.06 187 ILE A CA 1
ATOM 1453 C C . ILE A 1 187 ? -8.360 8.892 4.435 1.00 81.06 187 ILE A C 1
ATOM 1455 O O . ILE A 1 187 ? -9.161 9.753 4.084 1.00 81.06 187 ILE A O 1
ATOM 1459 N N . THR A 1 188 ? -8.414 7.638 3.975 1.00 93.50 188 THR A N 1
ATOM 1460 C CA . THR A 1 188 ? -9.381 7.227 2.949 1.00 93.50 188 THR A CA 1
ATOM 1461 C C . THR A 1 188 ? -10.632 6.647 3.589 1.00 93.50 188 THR A C 1
ATOM 1463 O O . THR A 1 188 ? -11.736 7.079 3.280 1.00 93.50 188 THR A O 1
ATOM 1466 N N . LEU A 1 189 ? -10.478 5.679 4.488 1.00 95.69 189 LEU A N 1
ATOM 1467 C CA . LEU A 1 189 ? -11.565 4.959 5.138 1.00 95.69 189 LEU A CA 1
ATOM 1468 C C . LEU A 1 189 ? -11.556 5.200 6.645 1.00 95.69 189 LEU A C 1
ATOM 1470 O O . LEU A 1 189 ? -10.502 5.265 7.283 1.00 95.69 189 LEU A O 1
ATOM 1474 N N . THR A 1 190 ? -12.758 5.274 7.202 1.00 95.06 190 THR A N 1
ATOM 1475 C CA . THR A 1 190 ? -13.002 5.184 8.642 1.00 95.06 190 THR A CA 1
ATOM 1476 C C . THR A 1 190 ? -12.863 3.739 9.126 1.00 95.06 190 THR A C 1
ATOM 1478 O O . THR A 1 190 ? -13.011 2.793 8.350 1.00 95.06 190 THR A O 1
ATOM 1481 N N . ASP A 1 191 ? -12.638 3.541 10.424 1.00 95.12 191 ASP A N 1
ATOM 1482 C CA . ASP A 1 191 ? -12.502 2.201 11.009 1.00 95.12 191 ASP A CA 1
ATOM 1483 C C . ASP A 1 191 ? -13.739 1.316 10.756 1.00 95.12 191 ASP A C 1
ATOM 1485 O O . ASP A 1 191 ? -13.605 0.126 10.469 1.00 95.12 191 ASP A O 1
ATOM 1489 N N . ALA A 1 192 ? -14.945 1.895 10.801 1.00 95.44 192 ALA A N 1
ATOM 1490 C CA . ALA A 1 192 ? -16.194 1.184 10.519 1.00 95.44 192 ALA A CA 1
ATOM 1491 C C . ALA A 1 192 ? -16.287 0.726 9.051 1.00 95.44 192 ALA A C 1
ATOM 1493 O O . ALA A 1 192 ? -16.678 -0.410 8.782 1.00 95.44 192 ALA A O 1
ATOM 1494 N N . GLU A 1 193 ? -15.863 1.572 8.107 1.00 96.94 193 GLU A N 1
ATOM 1495 C CA . GLU A 1 193 ? -15.790 1.217 6.684 1.00 96.94 193 GLU A CA 1
ATOM 1496 C C . GLU A 1 193 ? -14.757 0.111 6.426 1.00 96.94 193 GLU A C 1
ATOM 1498 O O . GLU A 1 193 ? -15.001 -0.792 5.624 1.00 96.94 193 GLU A O 1
ATOM 1503 N N . ILE A 1 194 ? -13.615 0.136 7.125 1.00 97.31 194 ILE A N 1
ATOM 1504 C CA . ILE A 1 194 ? -12.627 -0.947 7.038 1.00 97.31 194 ILE A CA 1
ATOM 1505 C C . ILE A 1 194 ? -13.229 -2.247 7.570 1.00 97.31 194 ILE A C 1
ATOM 1507 O O . ILE A 1 194 ? -13.017 -3.295 6.963 1.00 97.31 194 ILE A O 1
ATOM 1511 N N . TRP A 1 195 ? -14.009 -2.214 8.654 1.00 97.81 195 TRP A N 1
ATOM 1512 C CA . TRP A 1 195 ? -14.682 -3.414 9.153 1.00 97.81 195 TRP A CA 1
ATOM 1513 C C . TRP A 1 195 ? -15.698 -3.995 8.171 1.00 97.81 195 TRP A C 1
ATOM 1515 O O . TRP A 1 195 ? -15.718 -5.213 7.983 1.00 97.81 195 TRP A O 1
ATOM 1525 N N . ASP A 1 196 ? -16.481 -3.150 7.501 1.00 98.00 196 ASP A N 1
ATOM 1526 C CA . ASP A 1 196 ? -17.373 -3.594 6.427 1.00 98.00 196 ASP A CA 1
ATOM 1527 C C . ASP A 1 196 ? -16.582 -4.252 5.284 1.00 98.00 196 ASP A C 1
ATOM 1529 O O . ASP A 1 196 ? -16.939 -5.332 4.804 1.00 98.00 196 ASP A O 1
ATOM 1533 N N . LEU A 1 197 ? -15.446 -3.662 4.898 1.00 96.94 197 LEU A N 1
ATOM 1534 C CA . LEU A 1 197 ? -14.560 -4.218 3.876 1.00 96.94 197 LEU A CA 1
ATOM 1535 C C . LEU A 1 197 ? -13.928 -5.557 4.306 1.00 96.94 197 LEU A C 1
ATOM 1537 O O . LEU A 1 197 ? -13.849 -6.481 3.496 1.00 96.94 197 LEU A O 1
ATOM 1541 N N . VAL A 1 198 ? -13.538 -5.708 5.580 1.00 96.94 198 VAL A N 1
ATOM 1542 C CA . VAL A 1 198 ? -13.070 -6.985 6.159 1.00 96.94 198 VAL A CA 1
ATOM 1543 C C . VAL A 1 198 ? -14.148 -8.060 6.030 1.00 96.94 198 VAL A C 1
ATOM 1545 O O . VAL A 1 198 ? -13.849 -9.166 5.576 1.00 96.94 198 VAL A O 1
ATOM 1548 N N . ASN A 1 199 ? -15.388 -7.747 6.417 1.00 97.19 199 ASN A N 1
ATOM 1549 C CA . ASN A 1 199 ? -16.507 -8.689 6.356 1.00 97.19 199 ASN A CA 1
ATOM 1550 C C . ASN A 1 199 ? -16.789 -9.115 4.910 1.00 97.19 199 ASN A C 1
ATOM 1552 O O . ASN A 1 199 ? -16.948 -10.306 4.635 1.00 97.19 199 ASN A O 1
ATOM 1556 N N . TYR A 1 200 ? -16.741 -8.173 3.963 1.00 96.81 200 TYR A N 1
ATOM 1557 C CA . TYR A 1 200 ? -16.841 -8.501 2.545 1.00 96.81 200 TYR A CA 1
ATOM 1558 C C . TYR A 1 200 ? -15.714 -9.432 2.081 1.00 96.81 200 TYR A C 1
ATOM 1560 O O . TYR A 1 200 ? -16.009 -10.490 1.532 1.00 96.81 200 TYR A O 1
ATOM 1568 N N . ILE A 1 201 ? -14.441 -9.106 2.333 1.00 95.25 201 ILE A N 1
ATOM 1569 C CA . ILE A 1 201 ? -13.294 -9.920 1.883 1.00 95.25 201 ILE A CA 1
ATOM 1570 C C . ILE A 1 201 ? -13.368 -11.348 2.432 1.00 95.25 201 ILE A C 1
ATOM 1572 O O . ILE A 1 201 ? -13.148 -12.304 1.691 1.00 95.25 201 ILE A O 1
ATOM 1576 N N . LEU A 1 202 ? -13.733 -11.510 3.706 1.00 94.44 202 LEU A N 1
ATOM 1577 C CA . LEU A 1 202 ? -13.934 -12.831 4.304 1.00 94.44 202 LEU A CA 1
ATOM 1578 C C . LEU A 1 202 ? -15.108 -13.594 3.676 1.00 94.44 202 LEU A C 1
ATOM 1580 O O . LEU A 1 202 ? -15.095 -14.816 3.682 1.00 94.44 202 LEU A O 1
ATOM 1584 N N . SER A 1 203 ? -16.096 -12.906 3.099 1.00 93.12 203 SER A N 1
ATOM 1585 C CA . SER A 1 203 ? -17.211 -13.547 2.390 1.00 93.12 203 SER A CA 1
ATOM 1586 C C . SER A 1 203 ? -16.878 -13.964 0.947 1.00 93.12 203 SER A C 1
ATOM 1588 O O . SER A 1 203 ? -17.526 -14.861 0.406 1.00 93.12 203 SER A O 1
ATOM 1590 N N . VAL A 1 204 ? -15.864 -13.351 0.317 1.00 88.06 204 VAL A N 1
ATOM 1591 C CA . VAL A 1 204 ? -15.496 -13.587 -1.096 1.00 88.06 204 VAL A CA 1
ATOM 1592 C C . VAL A 1 204 ? -15.034 -15.028 -1.349 1.00 88.06 204 VAL A C 1
ATOM 1594 O O . VAL A 1 204 ? -15.300 -15.583 -2.414 1.00 88.06 204 VAL A O 1
ATOM 1597 N N . GLU A 1 205 ? -14.394 -15.670 -0.369 1.00 76.94 205 GLU A N 1
ATOM 1598 C CA . GLU A 1 205 ? -13.995 -17.084 -0.472 1.00 76.94 205 GLU A CA 1
ATOM 1599 C C . GLU A 1 205 ? -15.192 -18.026 -0.640 1.00 76.94 205 GLU A C 1
ATOM 1601 O O . GLU A 1 205 ? -15.107 -19.054 -1.310 1.00 76.94 205 GLU A O 1
ATOM 1606 N N . PHE A 1 206 ? -16.330 -17.661 -0.062 1.00 62.22 206 PHE A N 1
ATOM 1607 C CA . PHE A 1 206 ? -17.522 -18.484 -0.083 1.00 62.22 206 PHE A CA 1
ATOM 1608 C C . PHE A 1 206 ? -18.327 -18.226 -1.364 1.00 62.22 206 PHE A C 1
ATOM 1610 O O . PHE A 1 206 ? -18.683 -19.174 -2.069 1.00 62.22 206 PHE A O 1
ATOM 1617 N N . THR A 1 207 ? -18.502 -16.957 -1.754 1.00 62.81 207 THR A N 1
ATOM 1618 C CA . THR A 1 207 ? -19.230 -16.601 -2.985 1.00 62.81 207 THR A CA 1
ATOM 1619 C C . THR A 1 207 ? -18.562 -17.158 -4.243 1.00 62.81 207 THR A C 1
ATOM 1621 O O . THR A 1 207 ? -19.254 -17.634 -5.143 1.00 62.81 207 THR A O 1
ATOM 1624 N N . ALA A 1 208 ? -17.227 -17.186 -4.290 1.00 58.50 208 ALA A N 1
ATOM 1625 C CA . ALA A 1 208 ? -16.477 -17.783 -5.394 1.00 58.50 208 ALA A CA 1
ATOM 1626 C C . ALA A 1 208 ? -16.618 -19.314 -5.471 1.00 58.50 208 ALA A C 1
ATOM 1628 O O . ALA A 1 208 ? -16.590 -19.876 -6.564 1.00 58.50 208 ALA A O 1
ATOM 1629 N N . ASN A 1 209 ? -16.807 -19.979 -4.327 1.00 57.81 209 ASN A N 1
ATOM 1630 C CA . ASN A 1 209 ? -16.971 -21.431 -4.227 1.00 57.81 209 ASN A CA 1
ATOM 1631 C C . ASN A 1 209 ? -18.447 -21.876 -4.227 1.00 57.81 209 ASN A C 1
ATOM 1633 O O . ASN A 1 209 ? -18.732 -23.052 -4.004 1.00 57.81 209 ASN A O 1
ATOM 1637 N N . GLY A 1 210 ? -19.396 -20.958 -4.448 1.00 53.66 210 GLY A N 1
ATOM 1638 C CA . GLY A 1 210 ? -20.833 -21.253 -4.458 1.00 53.66 210 GLY A CA 1
ATOM 1639 C C . GLY A 1 210 ? -21.435 -21.564 -3.083 1.00 53.66 210 GLY A C 1
ATOM 1640 O O . GLY A 1 210 ? -22.582 -21.999 -3.001 1.00 53.66 210 GLY A O 1
ATOM 1641 N N . THR A 1 211 ? -20.695 -21.338 -1.998 1.00 53.28 211 THR A N 1
ATOM 1642 C CA . THR A 1 211 ? -21.214 -21.442 -0.633 1.00 53.28 211 THR A CA 1
ATOM 1643 C C . THR A 1 211 ? -21.583 -20.034 -0.172 1.00 53.28 211 THR A C 1
ATOM 1645 O O . THR A 1 211 ? -20.784 -19.122 -0.256 1.00 53.28 211 THR A O 1
ATOM 1648 N N . ASN A 1 212 ? -22.810 -19.778 0.271 1.00 49.44 212 ASN A N 1
ATOM 1649 C CA . ASN A 1 212 ? -23.096 -18.533 0.990 1.00 49.44 212 ASN A CA 1
ATOM 1650 C C . ASN A 1 212 ? -22.999 -18.869 2.478 1.00 49.44 212 ASN A C 1
ATOM 1652 O O . ASN A 1 212 ? -23.744 -19.744 2.925 1.00 49.44 212 ASN A O 1
ATOM 1656 N N . PRO A 1 213 ? -22.107 -18.234 3.258 1.00 49.84 213 PRO A N 1
ATOM 1657 C CA . PRO A 1 213 ? -22.053 -18.490 4.679 1.00 49.84 213 PRO A CA 1
ATOM 1658 C C . PRO A 1 213 ? -23.310 -17.854 5.267 1.00 49.84 213 PRO A C 1
ATOM 1660 O O . PRO A 1 213 ? -23.447 -16.622 5.303 1.00 49.84 213 PRO A O 1
ATOM 1663 N N . ALA A 1 214 ? -24.257 -18.711 5.652 1.00 44.94 214 ALA A N 1
ATOM 1664 C CA . ALA A 1 214 ? -25.412 -18.315 6.437 1.00 44.94 214 ALA A CA 1
ATOM 1665 C C . ALA A 1 214 ? -24.918 -17.561 7.684 1.00 44.94 214 ALA A C 1
ATOM 1667 O O . ALA A 1 214 ? -23.865 -17.916 8.223 1.00 44.94 214 ALA A O 1
ATOM 1668 N N . PRO A 1 215 ? -25.627 -16.513 8.135 1.00 44.28 215 PRO A N 1
ATOM 1669 C CA . PRO A 1 215 ? -25.238 -15.789 9.337 1.00 44.28 215 PRO A CA 1
ATOM 1670 C C . PRO A 1 215 ? -25.191 -16.768 10.518 1.00 44.28 215 PRO A C 1
ATOM 1672 O O . PRO A 1 215 ? -26.212 -17.331 10.907 1.00 44.28 215 PRO A O 1
ATOM 1675 N N . THR A 1 216 ? -24.001 -17.013 11.068 1.00 42.88 216 THR A N 1
ATOM 1676 C CA . THR A 1 216 ? -23.840 -17.790 12.301 1.00 42.88 216 THR A CA 1
ATOM 1677 C C . THR A 1 216 ? -24.316 -16.943 13.484 1.00 42.88 216 THR A C 1
ATOM 1679 O O . THR A 1 216 ? -23.765 -15.857 13.673 1.00 42.88 216 THR A O 1
ATOM 1682 N N . PRO A 1 217 ? -25.280 -17.399 14.310 1.00 43.94 217 PRO A N 1
ATOM 1683 C CA . PRO A 1 217 ? -25.790 -16.611 15.436 1.00 43.94 217 PRO A CA 1
ATOM 1684 C C . PRO A 1 217 ? -24.869 -16.575 16.669 1.00 43.94 217 PRO A C 1
ATOM 1686 O O . PRO A 1 217 ? -25.245 -16.015 17.696 1.00 43.94 217 PRO A O 1
ATOM 1689 N N . GLU A 1 218 ? -23.686 -17.186 16.641 1.00 42.53 218 GLU A N 1
ATOM 1690 C CA . GLU A 1 218 ? -22.952 -17.468 17.878 1.00 42.53 218 GLU A CA 1
ATOM 1691 C C . GLU A 1 218 ? -21.875 -16.431 18.207 1.00 42.53 218 GLU A C 1
ATOM 1693 O O . GLU A 1 218 ? -20.694 -16.618 17.927 1.00 42.53 218 GLU A O 1
ATOM 1698 N N . ALA A 1 219 ? -22.310 -15.341 18.846 1.00 36.12 219 ALA A N 1
ATOM 1699 C CA . ALA A 1 219 ? -21.569 -14.650 19.909 1.00 36.12 219 ALA A CA 1
ATOM 1700 C C . ALA A 1 219 ? -22.493 -13.690 20.688 1.00 36.12 219 ALA A C 1
ATOM 1702 O O . ALA A 1 219 ? -22.208 -12.504 20.826 1.00 36.12 219 ALA A O 1
ATOM 1703 N N . PHE A 1 220 ? -23.615 -14.192 21.208 1.00 37.66 220 PHE A N 1
ATOM 1704 C CA . PHE A 1 220 ? -24.372 -13.518 22.268 1.00 37.66 220 PHE A CA 1
ATOM 1705 C C . PHE A 1 220 ? -24.664 -14.523 23.387 1.00 37.66 220 PHE A C 1
ATOM 1707 O O . PHE A 1 220 ? -25.762 -15.046 23.524 1.00 37.66 220 PHE A O 1
ATOM 1714 N N . THR A 1 221 ? -23.657 -14.796 24.215 1.00 35.06 221 THR A N 1
ATOM 1715 C CA . THR A 1 221 ? -23.875 -15.302 25.579 1.00 35.06 221 THR A CA 1
ATOM 1716 C C . THR A 1 221 ? -23.538 -14.185 26.557 1.00 35.06 221 THR A C 1
ATOM 1718 O O . THR A 1 221 ? -22.553 -14.237 27.289 1.00 35.06 221 THR A O 1
ATOM 1721 N N . GLY A 1 222 ? -24.340 -13.125 26.510 1.00 34.22 222 GLY A N 1
ATOM 1722 C CA . GLY A 1 222 ? -24.400 -12.096 27.538 1.00 34.22 222 GLY A CA 1
ATOM 1723 C C . GLY A 1 222 ? -25.786 -12.156 28.157 1.00 34.22 222 GLY A C 1
ATOM 1724 O O . GLY A 1 222 ? -26.763 -11.807 27.503 1.00 34.22 222 GLY A O 1
ATOM 1725 N N . SER A 1 223 ? -25.864 -12.675 29.381 1.00 34.16 223 SER A N 1
ATOM 1726 C CA . SER A 1 223 ? -27.084 -12.780 30.182 1.00 34.16 223 SER A CA 1
ATOM 1727 C C . SER A 1 223 ? -27.876 -11.470 30.175 1.00 34.16 223 SER A C 1
ATOM 1729 O O . SER A 1 223 ? -27.337 -10.419 30.518 1.00 34.16 223 SER A O 1
ATOM 1731 N N . ALA A 1 224 ? -29.165 -11.543 29.844 1.00 33.81 224 ALA A N 1
ATOM 1732 C CA . ALA A 1 224 ? -30.100 -10.455 30.103 1.00 33.81 224 ALA A CA 1
ATOM 1733 C C . ALA A 1 224 ? -30.187 -10.194 31.624 1.00 33.81 224 ALA A C 1
ATOM 1735 O O . ALA A 1 224 ? -30.192 -11.161 32.395 1.00 33.81 224 ALA A O 1
ATOM 1736 N N . PRO A 1 225 ? -30.263 -8.934 32.088 1.00 40.47 225 PRO A N 1
ATOM 1737 C CA . PRO A 1 225 ? -30.667 -8.650 33.458 1.00 40.47 225 PRO A CA 1
ATOM 1738 C C . PRO A 1 225 ? -32.197 -8.783 33.573 1.00 40.47 225 PRO A C 1
ATOM 1740 O O . PRO A 1 225 ? -32.907 -8.498 32.603 1.00 40.47 225 PRO A O 1
ATOM 1743 N N . PRO A 1 226 ? -32.746 -9.192 34.730 1.00 42.16 226 PRO A N 1
ATOM 1744 C CA . PRO A 1 226 ? -34.187 -9.220 34.903 1.00 42.16 226 PRO A CA 1
ATOM 1745 C C . PRO A 1 226 ? -34.687 -7.785 35.090 1.00 42.16 226 PRO A C 1
ATOM 1747 O O . PRO A 1 226 ? -34.156 -7.037 35.911 1.00 42.16 226 PRO A O 1
ATOM 1750 N N . SER A 1 227 ? -35.732 -7.398 34.364 1.00 37.41 227 SER A N 1
ATOM 1751 C CA . SER A 1 227 ? -36.506 -6.215 34.730 1.00 37.41 227 SER A CA 1
ATOM 1752 C C . SER A 1 227 ? -37.986 -6.557 34.730 1.00 37.41 227 SER A C 1
ATOM 1754 O O . SER A 1 227 ? -38.656 -6.609 33.703 1.00 37.41 227 SER A O 1
ATOM 1756 N N . SER A 1 228 ? -38.463 -6.842 35.935 1.00 41.66 228 SER A N 1
ATOM 1757 C CA . SER A 1 228 ? -39.849 -6.702 36.339 1.00 41.66 228 SER A CA 1
ATOM 1758 C C . SER A 1 228 ? -40.254 -5.232 36.236 1.00 41.66 228 SER A C 1
ATOM 1760 O O . SER A 1 228 ? -39.797 -4.416 37.035 1.00 41.66 228 SER A O 1
ATOM 1762 N N . MET A 1 229 ? -41.141 -4.905 35.303 1.00 33.19 229 MET A N 1
ATOM 1763 C CA . MET A 1 229 ? -42.068 -3.785 35.451 1.00 33.19 229 MET A CA 1
ATOM 1764 C C . MET A 1 229 ? -43.412 -4.207 34.868 1.00 33.19 229 MET A C 1
ATOM 1766 O O . MET A 1 229 ? -43.630 -4.193 33.659 1.00 33.19 229 MET A O 1
ATOM 1770 N N . GLU A 1 230 ? -44.293 -4.640 35.767 1.00 37.19 230 GLU A N 1
ATOM 1771 C CA . GLU A 1 230 ? -45.717 -4.789 35.508 1.00 37.19 230 GLU A CA 1
ATOM 1772 C C . GLU A 1 230 ? -46.332 -3.440 35.125 1.00 37.19 230 GLU A C 1
ATOM 1774 O O . GLU A 1 230 ? -46.048 -2.389 35.700 1.00 37.19 230 GLU A O 1
ATOM 1779 N N . SER A 1 231 ? -47.179 -3.506 34.107 1.00 37.78 231 SER A N 1
ATOM 1780 C CA . SER A 1 231 ? -47.934 -2.416 33.512 1.00 37.78 231 SER A CA 1
ATOM 1781 C C . SER A 1 231 ? -49.062 -1.925 34.425 1.00 37.78 231 SER A C 1
ATOM 1783 O O . SER A 1 231 ? -49.974 -2.690 34.743 1.00 37.78 231 SER A O 1
ATOM 1785 N N . SER A 1 232 ? -49.074 -0.629 34.739 1.00 37.19 232 SER A N 1
ATOM 1786 C CA . SER A 1 232 ? -50.276 0.077 35.206 1.00 37.19 232 SER A CA 1
ATOM 1787 C C . SER A 1 232 ? -51.143 0.490 34.004 1.00 37.19 232 SER A C 1
ATOM 1789 O O . SER A 1 232 ? -50.612 1.104 33.077 1.00 37.19 232 SER A O 1
ATOM 1791 N N . PRO A 1 233 ? -52.460 0.207 33.980 1.00 41.09 233 PRO A N 1
ATOM 1792 C CA . PRO A 1 233 ? -53.325 0.620 32.879 1.00 41.09 233 PRO A CA 1
ATOM 1793 C C . PRO A 1 233 ? -53.805 2.070 33.051 1.00 41.09 233 PRO A C 1
ATOM 1795 O O . PRO A 1 233 ? -54.327 2.439 34.104 1.00 41.09 233 PRO A O 1
ATOM 1798 N N . LEU A 1 234 ? -53.691 2.881 31.991 1.00 34.75 234 LEU A N 1
ATOM 1799 C CA . LEU A 1 234 ? -54.437 4.137 31.878 1.00 34.75 234 LEU A CA 1
ATOM 1800 C C . LEU A 1 234 ? -55.932 3.829 31.704 1.00 34.75 234 LEU A C 1
ATOM 1802 O O . LEU A 1 234 ? -56.327 3.090 30.801 1.00 34.75 234 LEU A O 1
ATOM 1806 N N . LYS A 1 235 ? -56.760 4.448 32.545 1.00 41.09 235 LYS A N 1
ATOM 1807 C CA . LYS A 1 235 ? -58.191 4.666 32.309 1.00 41.09 235 LYS A CA 1
ATOM 1808 C C . LYS A 1 235 ? -58.446 6.158 32.105 1.00 41.09 235 LYS A C 1
ATOM 1810 O O . LYS A 1 235 ? -57.715 6.968 32.669 1.00 41.09 235 LYS A O 1
ATOM 1815 N N . SER A 1 236 ? -59.582 6.415 31.447 1.00 35.31 236 SER A N 1
ATOM 1816 C CA . SER A 1 236 ? -60.363 7.665 31.388 1.00 35.31 236 SER A CA 1
ATOM 1817 C C . SER A 1 236 ? -59.932 8.655 30.289 1.00 35.31 236 SER A C 1
ATOM 1819 O O . SER A 1 236 ? -58.746 8.856 30.069 1.00 35.31 236 SER A O 1
ATOM 1821 N N . ASP A 1 237 ? -60.805 9.292 29.502 1.00 38.94 237 ASP A N 1
ATOM 1822 C CA . ASP A 1 237 ? -62.263 9.261 29.313 1.00 38.94 237 ASP A CA 1
ATOM 1823 C C . ASP A 1 237 ? -62.560 9.908 27.946 1.00 38.94 237 ASP A C 1
ATOM 1825 O O . ASP A 1 237 ? -61.861 10.836 27.539 1.00 38.94 237 ASP A O 1
ATOM 1829 N N . ALA A 1 238 ? -63.621 9.479 27.258 1.00 35.03 238 ALA A N 1
ATOM 1830 C CA . ALA A 1 238 ? -64.239 10.273 26.196 1.00 35.03 238 ALA A CA 1
ATOM 1831 C C . ALA A 1 238 ? -65.757 10.047 26.185 1.00 35.03 238 ALA A C 1
ATOM 1833 O O . ALA A 1 238 ? -66.265 9.087 25.609 1.00 35.03 238 ALA A O 1
ATOM 1834 N N . THR A 1 239 ? -66.466 10.969 26.828 1.00 49.22 239 THR A N 1
ATOM 1835 C CA . THR A 1 239 ? -67.871 11.290 26.565 1.00 49.22 239 THR A CA 1
ATOM 1836 C C . THR A 1 239 ? -67.955 12.794 26.354 1.00 49.22 239 THR A C 1
ATOM 1838 O O . THR A 1 239 ? -67.798 13.539 27.322 1.00 49.22 239 THR A O 1
ATOM 1841 N N . ASN A 1 240 ? -68.127 13.224 25.104 1.00 43.22 240 ASN A N 1
ATOM 1842 C CA . ASN A 1 240 ? -69.250 14.027 24.595 1.00 43.22 240 ASN A CA 1
ATOM 1843 C C . ASN A 1 240 ? -68.972 14.399 23.132 1.00 43.22 240 ASN A C 1
ATOM 1845 O O . ASN A 1 240 ? -67.899 14.990 22.882 1.00 43.22 240 ASN A O 1
#

Sequence (240 aa):
MTDFSTKDLQAEFAKNEAAYKAAVAKGEKAEPPAPITPAVDTLQKDFAEFFESDYLGIVEDTTDFLKSAWERAEEPSSIITPTVVRTPDDAASRERGRLLYLSDKTKCYTCHGPQGKGDGPANFEYWKMPTGDGNYPRPGLHDLWGNPLPARDLTRGIYRGGRKPVDLYRRMYAGIKGTPMPAFGGITLTDAEIWDLVNYILSVEFTANGTNPAPTPEAFTGSAPPSSMESSPLKSDATN

Radius of gyration: 33.23 Å; chains: 1; bounding box: 124×36×78 Å

Secondary structure (DSSP, 8-state):
-----HHHHHHHHHHHHHHHHHHHHTT---PPPPPHHHHHHHHHHHHHHHHHHTHHHHHHHHHHHHHHHHHHHHSGGGS---SSPPPP--HHHHHHHHHHHHSTTT-HHHHH-TTSSS--GGGTSBPBPTTSSSB-SSSB-B-TTS-B-PPP-GGG---TT-SSHHHHHHHHHH--TTSS----BTTTB-HHHHHHHHHHHHHHHHHHTT------------PPPP---PPPPP------

pLDDT: mean 81.56, std 19.14, range [33.19, 98.06]